Protein AF-A0A838K0V1-F1 (afdb_monomer)

Radius of gyration: 26.68 Å; Cα contacts (8 Å, |Δi|>4): 446; chains: 1; bounding box: 60×34×111 Å

Foldseek 3Di:
DDDPPDDPPPPPVVLVPLQPDKAKEWEWEWEAALQGKTKTKIKIKTAQVRQVVCVVVVHGPCVLVVQLQVVCVVVAKDWDWDQDPNRMIMIMIMHIGDHQVRQQVVQVSSQVSSDPVFARAWFRWGWDDDPWKIKIKTKGAQFTDPCVVVVVDDSVRVLVSQQVSVRYWYKYKYFDPAAWPDWPAPDDDGRIGMDTYHHNDMDIGITMGTRDDDCVVVVVVVVVVVVVVVVVVVVVVVVVVVVVD

Nearest PDB structures (foldseek):
  2nc8-assembly1_A  TM=7.149E-01  e=8.045E-09  Mycobacterium tuberculosis
  8rxh-assembly1_SA  TM=5.192E-01  e=3.736E-01  Leishmania major strain Friedlin
  8a3w-assembly1_SA  TM=5.223E-01  e=4.449E-01  Leishmania major strain Friedlin
  8tpu-assembly1_SB  TM=4.900E-01  e=7.091E-01  Plasmodium falciparum 3D7
  8ove-assembly1_A0  TM=5.233E-01  e=8.952E-01  Trypanosoma brucei brucei

Secondary structure (DSSP, 8-state):
-------TTSHHHHHHHTTTT--EEEEEEEEE-TTS-EEEEEEEEE-HHHHHHHHHTT--TTHHHHHHHHHHGGGT-EEEEEE-TTS-EEEEEEEEESSHHHHHHHHHHHHHHH-BTTEEEEPPPEEEE-SSEEEEEEEEEEEE-SGGGGGT--HHHHHHHHHHH--EEEEEEEE-SS-EEEE--SEEETTEEEEE--TT-EEEEEEEEE-PPPHHHHHHHHHHHHHHHHHHHHHHHHHHHHTT-

Mean predicted aligned error: 8.49 Å

Structure (mmCIF, N/CA/C/O backbone):
data_AF-A0A838K0V1-F1
#
_entry.id   AF-A0A838K0V1-F1
#
loop_
_atom_site.group_PDB
_atom_site.id
_atom_site.type_symbol
_atom_site.label_atom_id
_atom_site.label_alt_id
_atom_site.label_comp_id
_atom_site.label_asym_id
_atom_site.label_entity_id
_atom_site.label_seq_id
_atom_site.pdbx_PDB_ins_code
_atom_site.Cartn_x
_atom_site.Cartn_y
_atom_site.Cartn_z
_atom_site.occupancy
_atom_site.B_iso_or_equiv
_atom_site.auth_seq_id
_atom_site.auth_comp_id
_atom_site.auth_asym_id
_atom_site.auth_atom_id
_atom_site.pdbx_PDB_model_num
ATOM 1 N N . MET A 1 1 ? -0.430 -3.783 45.925 1.00 36.50 1 MET A N 1
ATOM 2 C CA . MET A 1 1 ? -1.059 -4.375 44.722 1.00 36.50 1 MET A CA 1
ATOM 3 C C . MET A 1 1 ? -2.574 -4.183 44.792 1.00 36.50 1 MET A C 1
ATOM 5 O O . MET A 1 1 ? -3.252 -4.945 45.468 1.00 36.50 1 MET A O 1
ATOM 9 N N . ARG A 1 2 ? -3.105 -3.116 44.177 1.00 34.66 2 ARG A N 1
ATOM 10 C CA . ARG A 1 2 ? -4.549 -2.819 44.118 1.00 34.66 2 ARG A CA 1
ATOM 11 C C . ARG A 1 2 ? -5.070 -3.221 42.736 1.00 34.66 2 ARG A C 1
ATOM 13 O O . ARG A 1 2 ? -4.604 -2.698 41.733 1.00 34.66 2 ARG A O 1
ATOM 20 N N . ARG A 1 3 ? -5.987 -4.190 42.694 1.00 40.78 3 ARG A N 1
ATOM 21 C CA . ARG A 1 3 ? -6.627 -4.683 41.465 1.00 40.78 3 ARG A CA 1
ATOM 22 C C . ARG A 1 3 ? -7.646 -3.647 40.977 1.00 40.78 3 ARG A C 1
ATOM 24 O O . ARG A 1 3 ? -8.661 -3.447 41.640 1.00 40.78 3 ARG A O 1
ATOM 31 N N . PHE A 1 4 ? -7.391 -3.020 39.830 1.00 41.97 4 PHE A N 1
ATOM 32 C CA . PHE A 1 4 ? -8.359 -2.178 39.121 1.00 41.97 4 PHE A CA 1
ATOM 33 C C . PHE A 1 4 ? -9.473 -3.054 38.519 1.00 41.97 4 PHE A C 1
ATOM 35 O O . PHE A 1 4 ? -9.396 -3.518 37.387 1.00 41.97 4 PHE A O 1
ATOM 42 N N . ARG A 1 5 ? -10.519 -3.317 39.309 1.00 47.91 5 ARG A N 1
ATOM 43 C CA . ARG A 1 5 ? -11.810 -3.851 38.850 1.00 47.91 5 ARG A CA 1
ATOM 44 C C . ARG A 1 5 ? -12.719 -2.659 38.543 1.00 47.91 5 ARG A C 1
ATOM 46 O O . ARG A 1 5 ? -13.376 -2.162 39.448 1.00 47.91 5 ARG A O 1
ATOM 53 N N . GLY A 1 6 ? -12.706 -2.154 37.310 1.00 40.75 6 GLY A N 1
ATOM 54 C CA . GLY A 1 6 ? -13.550 -1.001 36.956 1.00 40.75 6 GLY A CA 1
ATOM 55 C C . GLY A 1 6 ? -13.664 -0.631 35.474 1.00 40.75 6 GLY A C 1
ATOM 56 O O . GLY A 1 6 ? -14.528 0.165 35.136 1.00 40.75 6 GLY A O 1
ATOM 57 N N . ALA A 1 7 ? -12.862 -1.208 34.573 1.00 46.72 7 ALA A N 1
ATOM 58 C CA . ALA A 1 7 ? -12.817 -0.770 33.169 1.00 46.72 7 ALA A CA 1
ATOM 59 C C . ALA A 1 7 ? -13.758 -1.527 32.203 1.00 46.72 7 ALA A C 1
ATOM 61 O O . ALA A 1 7 ? -13.787 -1.224 31.016 1.00 46.72 7 ALA A O 1
ATOM 62 N N . GLN A 1 8 ? -14.544 -2.507 32.666 1.00 50.47 8 GLN A N 1
ATOM 63 C CA . GLN A 1 8 ? -15.349 -3.351 31.763 1.00 50.47 8 GLN A CA 1
ATOM 64 C C . GLN A 1 8 ? -16.700 -2.747 31.338 1.00 50.47 8 GLN A C 1
ATOM 66 O O . GLN A 1 8 ? -17.317 -3.256 30.408 1.00 50.47 8 GLN A O 1
ATOM 71 N N . ALA A 1 9 ? -17.159 -1.656 31.959 1.00 45.66 9 ALA A N 1
ATOM 72 C CA . ALA A 1 9 ? -18.480 -1.088 31.668 1.00 45.66 9 ALA A CA 1
ATOM 73 C C . ALA A 1 9 ? -18.504 -0.073 30.504 1.00 45.66 9 ALA A C 1
ATOM 75 O O . ALA A 1 9 ? -19.582 0.274 30.030 1.00 45.66 9 ALA A O 1
ATOM 76 N N . LEU A 1 10 ? -17.345 0.383 30.010 1.00 48.66 10 LEU A N 1
ATOM 77 C CA . LEU A 1 10 ? -17.251 1.441 28.986 1.00 48.66 10 LEU A CA 1
ATOM 78 C C . LEU A 1 10 ? -16.940 0.933 27.567 1.00 48.66 10 LEU A C 1
ATOM 80 O O . LEU A 1 10 ? -17.040 1.688 26.607 1.00 48.66 10 LEU A O 1
ATOM 84 N N . VAL A 1 11 ? -16.636 -0.359 27.408 1.00 53.50 11 VAL A N 1
ATOM 85 C CA . VAL A 1 11 ? -16.276 -0.964 26.108 1.00 53.50 11 VAL A CA 1
ATOM 86 C C . VAL A 1 11 ? -17.509 -1.220 25.217 1.00 53.50 11 VAL A C 1
ATOM 88 O O . VAL A 1 11 ? -17.407 -1.275 23.992 1.00 53.50 11 VAL A O 1
ATOM 91 N N . TRP A 1 12 ? -18.700 -1.342 25.812 1.00 48.72 12 TRP A N 1
ATOM 92 C CA . TRP A 1 12 ? -19.929 -1.724 25.104 1.00 48.72 12 TRP A CA 1
ATOM 93 C C . TRP A 1 12 ? -20.544 -0.627 24.207 1.00 48.72 12 TRP A C 1
ATOM 95 O O . TRP A 1 12 ? -20.898 -0.946 23.069 1.00 48.72 12 TRP A O 1
ATOM 105 N N . PRO A 1 13 ? -20.661 0.653 24.625 1.00 48.88 13 PRO A N 1
ATOM 106 C CA . PRO A 1 13 ? -21.217 1.690 23.750 1.00 48.88 13 PRO A CA 1
ATOM 107 C C . PRO A 1 13 ? -20.278 2.065 22.590 1.00 48.88 13 PRO A C 1
ATOM 109 O O . PRO A 1 13 ? -20.762 2.461 21.533 1.00 48.88 13 PRO A O 1
ATOM 112 N N . LEU A 1 14 ? -18.962 1.853 22.732 1.00 49.34 14 LEU A N 1
ATOM 113 C CA . LEU A 1 14 ? -17.981 2.088 21.663 1.00 49.34 14 LEU A CA 1
ATOM 114 C C . LEU A 1 14 ? -18.185 1.128 20.473 1.00 49.34 14 LEU A C 1
ATOM 116 O O . LEU A 1 14 ? -18.065 1.527 19.318 1.00 49.34 14 LEU A O 1
ATOM 120 N N . CYS A 1 15 ? -18.572 -0.124 20.747 1.00 52.84 15 CYS A N 1
ATOM 121 C CA . CYS A 1 15 ? -18.822 -1.129 19.708 1.00 52.84 15 CYS A CA 1
ATOM 122 C C . CYS A 1 15 ? -20.142 -0.903 18.947 1.00 52.84 15 CYS A C 1
ATOM 124 O O . CYS A 1 15 ? -20.229 -1.245 17.773 1.00 52.84 15 CYS A O 1
ATOM 126 N N . ALA A 1 16 ? -21.170 -0.334 19.589 1.00 53.44 16 ALA A N 1
ATOM 127 C CA . ALA A 1 16 ? -22.488 -0.142 18.972 1.00 53.44 16 ALA A CA 1
ATOM 128 C C . ALA A 1 16 ? -22.542 1.051 17.995 1.00 53.44 16 ALA A C 1
ATOM 130 O O . ALA A 1 16 ? -23.405 1.100 17.122 1.00 53.44 16 ALA A O 1
ATOM 131 N N . VAL A 1 17 ? -21.617 2.006 18.120 1.00 50.34 17 VAL A N 1
ATOM 132 C CA . VAL A 1 17 ? -21.610 3.250 17.332 1.00 50.34 17 VAL A CA 1
ATOM 133 C C . VAL A 1 17 ? -20.791 3.127 16.034 1.00 50.34 17 VAL A C 1
ATOM 135 O O . VAL A 1 17 ? -21.054 3.858 15.079 1.00 50.34 17 VAL A O 1
ATOM 138 N N . LEU A 1 18 ? -19.876 2.155 15.934 1.00 51.88 18 LEU A N 1
ATOM 139 C CA . LEU A 1 18 ? -19.029 1.915 14.751 1.00 51.88 18 LEU A CA 1
ATOM 140 C C . LEU A 1 18 ? -19.790 1.454 13.488 1.00 51.88 18 LEU A C 1
ATOM 142 O O . LEU A 1 18 ? -19.219 1.485 12.406 1.00 51.88 18 LEU A O 1
ATOM 146 N N . LEU A 1 19 ? -21.076 1.100 13.586 1.00 57.06 19 LEU A N 1
ATOM 147 C CA . LEU A 1 19 ? -21.872 0.553 12.472 1.00 57.06 19 LEU A CA 1
ATOM 148 C C . LEU A 1 19 ? -22.448 1.598 11.496 1.00 57.06 19 LEU A C 1
ATOM 150 O O . LEU A 1 19 ? -23.059 1.230 10.498 1.00 57.06 19 LEU A O 1
ATOM 154 N N . ALA A 1 20 ? -22.270 2.897 11.749 1.00 61.59 20 ALA A N 1
ATOM 155 C CA . ALA A 1 20 ? -22.759 3.950 10.855 1.00 61.59 20 ALA A CA 1
ATOM 156 C C . ALA A 1 20 ? -21.603 4.627 10.100 1.00 61.59 20 ALA A C 1
ATOM 158 O O . ALA A 1 20 ? -21.164 5.708 10.490 1.00 61.59 20 ALA A O 1
ATOM 159 N N . GLY A 1 21 ? -21.112 3.971 9.044 1.00 74.31 21 GLY A N 1
ATOM 160 C CA . GLY A 1 21 ? -20.428 4.613 7.913 1.00 74.31 21 GLY A CA 1
ATOM 161 C C . GLY A 1 21 ? -19.040 5.216 8.144 1.00 74.31 21 GLY A C 1
ATOM 162 O O . GLY A 1 21 ? -18.663 6.072 7.358 1.00 74.31 21 GLY A O 1
ATOM 163 N N . CYS A 1 22 ? -18.301 4.817 9.185 1.00 88.69 22 CYS A N 1
ATOM 164 C CA . CYS A 1 22 ? -16.890 5.195 9.323 1.00 88.69 22 CYS A CA 1
ATOM 165 C C . CYS A 1 22 ? -16.015 4.297 8.445 1.00 88.69 22 CYS A C 1
ATOM 167 O O . CYS A 1 22 ? -16.084 3.079 8.572 1.00 88.69 22 CYS A O 1
ATOM 169 N N . GLN A 1 23 ? -15.159 4.892 7.623 1.00 93.62 23 GLN A N 1
ATOM 170 C CA . GLN A 1 23 ? -14.227 4.203 6.746 1.00 93.62 23 GLN A CA 1
ATOM 171 C C . GLN A 1 23 ? -12.790 4.683 6.994 1.00 93.62 23 GLN A C 1
ATOM 173 O O . GLN A 1 23 ? -12.478 5.876 6.952 1.00 93.62 23 GLN A O 1
ATOM 178 N N . LEU A 1 24 ? -11.915 3.710 7.215 1.00 95.38 24 LEU A N 1
ATOM 179 C CA . LEU A 1 24 ? -10.468 3.784 7.167 1.00 95.38 24 LEU A CA 1
ATOM 180 C C . LEU A 1 24 ? -10.024 3.035 5.908 1.00 95.38 24 LEU A C 1
ATOM 182 O O . LEU A 1 24 ? -10.359 1.865 5.719 1.00 95.38 24 LEU A O 1
ATOM 186 N N . ARG A 1 25 ? -9.293 3.708 5.028 1.00 97.19 25 ARG A N 1
ATOM 187 C CA . ARG A 1 25 ? -8.720 3.111 3.822 1.00 97.19 25 ARG A CA 1
ATOM 188 C C . ARG A 1 25 ? -7.215 3.059 3.974 1.00 97.19 25 ARG A C 1
ATOM 190 O O . ARG A 1 25 ? -6.603 4.085 4.253 1.00 97.19 25 ARG A O 1
ATOM 197 N N . VAL A 1 26 ? -6.640 1.884 3.786 1.00 96.56 26 VAL A N 1
ATOM 198 C CA . VAL A 1 26 ? -5.198 1.650 3.772 1.00 96.56 26 VAL A CA 1
ATOM 199 C C . VAL A 1 26 ? -4.830 1.223 2.357 1.00 96.56 26 VAL A C 1
ATOM 201 O O . VAL A 1 26 ? -5.407 0.278 1.823 1.00 96.56 26 VAL A O 1
ATOM 204 N N . GLY A 1 27 ? -3.898 1.938 1.744 1.00 97.38 27 GLY A N 1
ATOM 205 C CA . GLY A 1 27 ? -3.353 1.625 0.430 1.00 97.38 27 GLY A CA 1
ATOM 206 C C . GLY A 1 27 ? -1.849 1.436 0.529 1.00 97.38 27 GLY A C 1
ATOM 207 O O . GLY A 1 27 ? -1.172 2.258 1.144 1.00 97.38 27 GLY A O 1
ATOM 208 N N . VAL A 1 28 ? -1.340 0.357 -0.058 1.00 97.81 28 VAL A N 1
ATOM 209 C CA . VAL A 1 28 ? 0.083 0.207 -0.382 1.00 97.81 28 VAL A CA 1
ATOM 210 C C . VAL A 1 28 ? 0.179 0.228 -1.897 1.00 97.81 28 VAL A C 1
ATOM 212 O O . VAL A 1 28 ? -0.356 -0.669 -2.536 1.00 97.81 28 VAL A O 1
ATOM 215 N N . ASP A 1 29 ? 0.826 1.238 -2.455 1.00 98.38 29 ASP A N 1
ATOM 216 C CA . ASP A 1 29 ? 1.023 1.412 -3.888 1.00 98.38 29 ASP A CA 1
ATOM 217 C C . ASP A 1 29 ? 2.503 1.173 -4.213 1.00 98.38 29 ASP A C 1
ATOM 219 O O . ASP A 1 29 ? 3.390 1.744 -3.571 1.00 98.38 29 ASP A O 1
ATOM 223 N N . VAL A 1 30 ? 2.770 0.305 -5.186 1.00 98.50 30 VAL A N 1
ATOM 224 C CA . VAL A 1 30 ? 4.117 0.019 -5.691 1.00 98.50 30 VAL A CA 1
ATOM 225 C C . VAL A 1 30 ? 4.112 0.225 -7.195 1.00 98.50 30 VAL A C 1
ATOM 227 O O . VAL A 1 30 ? 3.497 -0.549 -7.927 1.00 98.50 30 VAL A O 1
ATOM 230 N N . ASP A 1 31 ? 4.807 1.257 -7.650 1.00 98.56 31 ASP A N 1
ATOM 231 C CA . ASP A 1 31 ? 4.991 1.561 -9.064 1.00 98.56 31 ASP A CA 1
ATOM 232 C C . ASP A 1 31 ? 6.393 1.123 -9.480 1.00 98.56 31 ASP A C 1
ATOM 234 O O . ASP A 1 31 ? 7.369 1.576 -8.885 1.00 98.56 31 ASP A O 1
ATOM 238 N N . ILE A 1 32 ? 6.501 0.231 -10.469 1.00 98.44 32 ILE A N 1
ATOM 239 C CA . ILE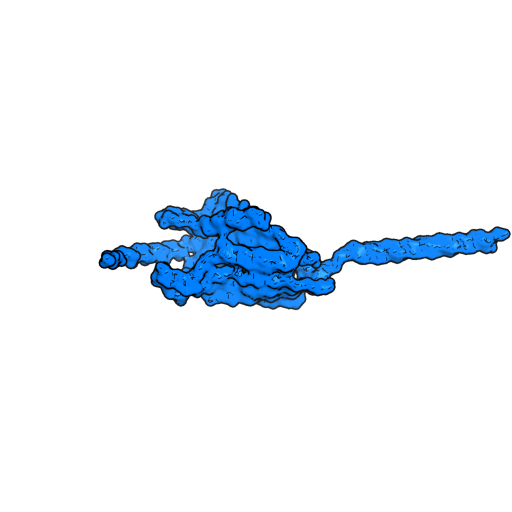 A 1 32 ? 7.783 -0.303 -10.948 1.00 98.44 32 ILE A CA 1
ATOM 240 C C . ILE A 1 32 ? 8.035 0.152 -12.384 1.00 98.44 32 ILE A C 1
ATOM 242 O O . ILE A 1 32 ? 7.190 -0.002 -13.266 1.00 98.44 32 ILE A O 1
ATOM 246 N N . GLU A 1 33 ? 9.232 0.669 -12.632 1.00 97.75 33 GLU A N 1
ATOM 247 C CA . GLU A 1 33 ? 9.722 1.052 -13.950 1.00 97.75 33 GLU A CA 1
ATOM 248 C C . GLU A 1 33 ? 10.426 -0.113 -14.664 1.00 97.75 33 GLU A C 1
ATOM 250 O O . GLU A 1 33 ? 10.758 -1.151 -14.090 1.00 97.75 33 GLU A O 1
ATOM 255 N N . ALA A 1 34 ? 10.661 0.033 -15.972 1.00 96.12 34 ALA A N 1
ATOM 256 C CA . ALA A 1 34 ? 11.232 -1.036 -16.797 1.00 96.12 34 ALA A CA 1
ATOM 257 C C . ALA A 1 34 ? 12.683 -1.401 -16.428 1.00 96.12 34 ALA A C 1
ATOM 259 O O . ALA A 1 34 ? 13.162 -2.477 -16.794 1.00 96.12 34 ALA A O 1
ATOM 260 N N . ASP A 1 35 ? 13.414 -0.525 -15.745 1.00 95.62 35 ASP A N 1
ATOM 261 C CA . ASP A 1 35 ? 14.752 -0.801 -15.219 1.00 95.62 35 ASP A CA 1
ATOM 262 C C . ASP A 1 35 ? 14.742 -1.421 -13.814 1.00 95.62 35 ASP A C 1
ATOM 264 O O . ASP A 1 35 ? 15.780 -1.922 -13.383 1.00 95.62 35 ASP A O 1
ATOM 268 N N . GLY A 1 36 ? 13.570 -1.485 -13.176 1.00 96.88 36 GLY A N 1
ATOM 269 C CA . GLY A 1 36 ? 13.365 -1.971 -11.819 1.00 96.88 36 GLY A CA 1
ATOM 270 C C . GLY A 1 36 ? 13.571 -0.927 -10.728 1.00 96.88 36 GLY A C 1
ATOM 271 O O . GLY A 1 36 ? 13.543 -1.310 -9.562 1.00 96.88 36 GLY A O 1
ATOM 272 N N . ALA A 1 37 ? 13.752 0.346 -11.085 1.00 98.25 37 ALA A N 1
ATOM 273 C CA . ALA A 1 37 ? 13.510 1.460 -10.179 1.00 98.25 37 ALA A CA 1
ATOM 274 C C . ALA A 1 37 ? 11.998 1.669 -9.995 1.00 98.25 37 ALA A C 1
ATOM 276 O O . ALA A 1 37 ? 11.176 1.022 -10.655 1.00 98.25 37 ALA A O 1
ATOM 277 N N . GLY A 1 38 ? 11.609 2.575 -9.105 1.00 98.19 38 GLY A N 1
ATOM 278 C CA . GLY A 1 38 ? 10.206 2.901 -8.928 1.00 98.19 38 GLY A CA 1
ATOM 279 C C . GLY A 1 38 ? 9.899 3.693 -7.671 1.00 98.19 38 GLY A C 1
ATOM 280 O O . GLY A 1 38 ? 10.761 4.353 -7.091 1.00 98.19 38 GLY A O 1
ATOM 281 N N . ARG A 1 39 ? 8.636 3.617 -7.248 1.00 98.56 39 ARG A N 1
ATOM 282 C CA . ARG A 1 39 ? 8.124 4.302 -6.061 1.00 98.56 39 ARG A CA 1
ATOM 283 C C . ARG A 1 39 ? 7.305 3.357 -5.196 1.00 98.56 39 ARG A C 1
ATOM 285 O O . ARG A 1 39 ? 6.414 2.661 -5.676 1.00 98.56 39 ARG A O 1
ATOM 292 N N . LEU A 1 40 ? 7.583 3.383 -3.898 1.00 98.50 40 LEU A N 1
ATOM 293 C CA . LEU A 1 40 ? 6.785 2.743 -2.859 1.00 98.50 40 LEU A CA 1
ATOM 294 C C . LEU A 1 40 ? 6.015 3.822 -2.102 1.00 98.50 40 LEU A C 1
ATOM 296 O O . LEU A 1 40 ? 6.596 4.805 -1.641 1.00 98.50 40 LEU A O 1
ATOM 300 N N . ARG A 1 41 ? 4.708 3.638 -1.936 1.00 98.25 41 ARG A N 1
ATOM 301 C CA . ARG A 1 41 ? 3.845 4.544 -1.181 1.00 98.25 41 ARG A CA 1
ATOM 302 C C . ARG A 1 41 ? 2.917 3.759 -0.267 1.00 98.25 41 ARG A C 1
ATOM 304 O O . ARG A 1 41 ? 2.299 2.784 -0.671 1.00 98.25 41 ARG A O 1
ATOM 311 N N . VAL A 1 42 ? 2.759 4.237 0.961 1.00 97.62 42 VAL A N 1
ATOM 312 C CA . VAL A 1 42 ? 1.706 3.787 1.874 1.00 97.62 42 VAL A CA 1
ATOM 313 C C . VAL A 1 42 ? 0.857 4.968 2.274 1.00 97.62 42 VAL A C 1
ATOM 315 O O . VAL A 1 42 ? 1.375 5.976 2.747 1.00 97.62 42 VAL A O 1
ATOM 318 N N . GLY A 1 43 ? -0.450 4.848 2.086 1.00 97.00 43 GLY A N 1
ATOM 319 C CA . GLY A 1 43 ? -1.427 5.855 2.462 1.00 97.00 43 GLY A CA 1
ATOM 320 C C . GLY A 1 43 ? -2.465 5.295 3.416 1.00 97.00 43 GLY A C 1
ATOM 321 O O . GLY A 1 43 ? -2.984 4.200 3.212 1.00 97.00 43 GLY A O 1
ATOM 322 N N . VAL A 1 44 ? -2.818 6.081 4.427 1.00 97.50 44 VAL A N 1
ATOM 323 C CA . VAL A 1 44 ? -3.980 5.831 5.274 1.00 97.50 44 VAL A CA 1
ATOM 324 C C . VAL A 1 44 ? -4.897 7.042 5.214 1.00 97.50 44 VAL A C 1
ATOM 326 O O . VAL A 1 44 ? -4.487 8.169 5.492 1.00 97.50 44 VAL A O 1
ATOM 329 N N . ALA A 1 45 ? -6.146 6.805 4.832 1.00 97.94 45 ALA A N 1
ATOM 330 C CA . ALA A 1 45 ? -7.185 7.815 4.750 1.00 97.94 45 ALA A CA 1
ATOM 331 C C . ALA A 1 45 ? -8.315 7.484 5.722 1.00 97.94 45 ALA A C 1
ATOM 333 O O . ALA A 1 45 ? -8.839 6.373 5.719 1.00 97.94 45 ALA A O 1
ATOM 334 N N . ALA A 1 46 ? -8.714 8.459 6.527 1.00 97.31 46 ALA A N 1
ATOM 335 C CA . ALA A 1 46 ? -9.853 8.367 7.427 1.00 97.31 46 ALA A CA 1
ATOM 336 C C . ALA A 1 46 ? -10.913 9.387 7.010 1.00 97.31 46 ALA A C 1
ATOM 338 O O . ALA A 1 46 ? -10.602 10.551 6.734 1.00 97.31 46 ALA A O 1
ATOM 339 N N . ASP A 1 47 ? -12.174 8.967 6.975 1.00 96.94 47 ASP A N 1
ATOM 340 C CA . ASP A 1 47 ? -13.263 9.912 6.764 1.00 96.94 47 ASP A CA 1
ATOM 341 C C . ASP A 1 47 ? -13.492 10.825 7.983 1.00 96.94 47 ASP A C 1
ATOM 343 O O . ASP A 1 47 ? -13.025 10.590 9.104 1.00 96.94 47 ASP A O 1
ATOM 347 N N . ARG A 1 48 ? -14.265 11.890 7.763 1.00 96.50 48 ARG A N 1
ATOM 348 C CA . ARG A 1 48 ? -14.597 12.869 8.802 1.00 96.50 48 ARG A CA 1
ATOM 349 C C . ARG A 1 48 ? -15.317 12.252 10.007 1.00 96.50 48 ARG A C 1
ATOM 351 O O . ARG A 1 48 ? -15.146 12.731 11.130 1.00 96.50 48 ARG A O 1
ATOM 358 N N . ALA A 1 49 ? -16.172 11.251 9.794 1.00 93.94 49 ALA A N 1
ATOM 359 C CA . ALA A 1 49 ? -16.959 10.651 10.867 1.00 93.94 49 ALA A CA 1
ATOM 360 C C . ALA A 1 49 ? -16.066 9.838 11.813 1.00 93.94 49 ALA A C 1
ATOM 362 O O . ALA A 1 49 ? -16.220 9.944 13.032 1.00 93.94 49 ALA A O 1
ATOM 363 N N . LEU A 1 50 ? -15.115 9.087 11.253 1.00 93.12 50 LEU A N 1
ATOM 364 C CA . LEU A 1 50 ? -14.101 8.336 11.980 1.00 93.12 50 LEU A CA 1
ATOM 365 C C . LEU A 1 50 ? -13.189 9.279 12.761 1.00 93.12 50 LEU A C 1
ATOM 367 O O . LEU A 1 50 ? -13.025 9.094 13.964 1.00 93.12 50 LEU A O 1
ATOM 371 N N . LEU A 1 51 ? -12.669 10.324 12.111 1.00 95.50 51 LEU A N 1
ATOM 372 C CA . LEU A 1 51 ? -11.792 11.310 12.750 1.00 95.50 51 LEU A CA 1
ATOM 373 C C . LEU A 1 51 ? -12.472 12.006 13.931 1.00 95.50 51 LEU A C 1
ATOM 375 O O . LEU A 1 51 ? -11.883 12.117 15.003 1.00 95.50 51 LEU A O 1
ATOM 379 N N . ARG A 1 52 ? -13.734 12.428 13.773 1.00 94.81 52 ARG A N 1
ATOM 380 C CA . ARG A 1 52 ? -14.496 13.051 14.865 1.00 94.81 52 ARG A CA 1
ATOM 381 C C . ARG A 1 52 ? -14.661 12.100 16.051 1.00 94.81 52 ARG A C 1
ATOM 383 O O . ARG A 1 52 ? -14.428 12.505 17.183 1.00 94.81 52 ARG A O 1
ATOM 390 N N . ARG A 1 53 ? -15.046 10.845 15.803 1.00 89.62 53 ARG A N 1
ATOM 391 C CA . ARG A 1 53 ? -15.243 9.849 16.870 1.00 89.62 53 ARG A CA 1
ATOM 392 C C . ARG A 1 53 ? -13.942 9.471 17.563 1.00 89.62 53 ARG A C 1
ATOM 394 O O . ARG A 1 53 ? -13.925 9.322 18.779 1.00 89.62 53 ARG A O 1
ATOM 401 N N . ALA A 1 54 ? -12.861 9.326 16.801 1.00 91.38 54 ALA A N 1
ATOM 402 C CA . ALA A 1 54 ? -11.546 9.088 17.371 1.00 91.38 54 ALA A CA 1
ATOM 403 C C . ALA A 1 54 ? -11.138 10.260 18.273 1.00 91.38 54 ALA A C 1
ATOM 405 O O . ALA A 1 54 ? -10.755 10.032 19.416 1.00 91.38 54 ALA A O 1
ATOM 406 N N . ALA A 1 55 ? -11.347 11.503 17.826 1.00 94.06 55 ALA A N 1
ATOM 407 C CA . ALA A 1 55 ? -11.066 12.692 18.625 1.00 94.06 55 ALA A CA 1
ATOM 408 C C . ALA A 1 55 ? -11.916 12.768 19.909 1.00 94.06 55 ALA A C 1
ATOM 410 O O . ALA A 1 55 ? -11.384 13.087 20.969 1.00 94.06 55 ALA A O 1
ATOM 411 N N . GLU A 1 56 ? -13.209 12.422 19.852 1.00 93.31 56 GLU A N 1
ATOM 412 C CA . GLU A 1 56 ? -14.081 12.304 21.037 1.00 93.31 56 GLU A CA 1
ATOM 413 C C . GLU A 1 56 ? -13.565 11.255 22.040 1.00 93.31 56 GLU A C 1
ATOM 415 O O . GLU A 1 56 ? -13.739 11.411 23.248 1.00 93.31 56 GLU A O 1
ATOM 420 N N . ALA A 1 57 ? -12.896 10.210 21.547 1.00 90.19 57 ALA A N 1
ATOM 421 C CA . ALA A 1 57 ? -12.225 9.194 22.352 1.00 90.19 57 ALA A CA 1
ATOM 422 C C . ALA A 1 57 ? -10.774 9.561 22.737 1.00 90.19 57 ALA A C 1
ATOM 424 O O . ALA A 1 57 ? -10.102 8.763 23.389 1.00 90.19 57 ALA A O 1
ATOM 425 N N . GLY A 1 58 ? -10.283 10.746 22.354 1.00 92.31 58 GLY A N 1
ATOM 426 C CA . GLY A 1 58 ? -8.911 11.190 22.614 1.00 92.31 58 GLY A CA 1
ATOM 427 C C . GLY A 1 58 ? -7.839 10.474 21.782 1.00 92.31 58 GLY A C 1
ATOM 428 O O . GLY A 1 58 ? -6.692 10.403 22.215 1.00 92.31 58 GLY A O 1
ATOM 429 N N . ALA A 1 59 ? -8.200 9.934 20.616 1.00 92.94 59 ALA A N 1
ATOM 430 C CA . ALA A 1 59 ? -7.315 9.210 19.706 1.00 92.94 59 ALA A CA 1
ATOM 431 C C . ALA A 1 59 ? -7.212 9.898 18.330 1.00 92.94 59 ALA A C 1
ATOM 433 O O . ALA A 1 59 ? -8.147 10.561 17.880 1.00 92.94 59 ALA A O 1
ATOM 434 N N . ASP A 1 60 ? -6.092 9.694 17.633 1.00 93.69 60 ASP A N 1
ATOM 435 C CA . ASP A 1 60 ? -5.916 10.053 16.219 1.00 93.69 60 ASP A CA 1
ATOM 436 C C . ASP A 1 60 ? -5.490 8.795 15.442 1.00 93.69 60 ASP A C 1
ATOM 438 O O . ASP A 1 60 ? -4.373 8.314 15.643 1.00 93.69 60 ASP A O 1
ATOM 442 N N . PRO A 1 61 ? -6.346 8.248 14.557 1.00 91.69 61 PRO A N 1
ATOM 443 C CA . PRO A 1 61 ? -6.068 6.996 13.860 1.00 91.69 61 PRO A CA 1
ATOM 444 C C . PRO A 1 61 ? -4.933 7.114 12.832 1.00 91.69 61 PRO A C 1
ATOM 446 O O . PRO A 1 61 ? -4.497 6.097 12.302 1.00 91.69 61 PRO A O 1
ATOM 449 N N . LEU A 1 62 ? -4.471 8.330 12.516 1.00 95.94 62 LEU A N 1
ATOM 450 C CA . LEU A 1 62 ? -3.399 8.576 11.546 1.00 95.94 62 LEU A CA 1
ATOM 451 C C . LEU A 1 62 ? -2.074 8.984 12.214 1.00 95.94 62 LEU A C 1
ATOM 453 O O . LEU A 1 62 ? -1.072 9.181 11.521 1.00 95.94 62 LEU A O 1
ATOM 457 N N . ALA A 1 63 ? -2.047 9.115 13.546 1.00 94.31 63 ALA A N 1
ATOM 458 C CA . ALA A 1 63 ? -0.874 9.598 14.273 1.00 94.31 63 ALA A CA 1
ATOM 459 C C . ALA A 1 63 ? 0.335 8.664 14.138 1.00 94.31 63 ALA A C 1
ATOM 461 O O . ALA A 1 63 ? 1.461 9.149 13.986 1.00 94.31 63 ALA A O 1
ATOM 462 N N . ASP A 1 64 ? 0.115 7.349 14.143 1.00 91.50 64 ASP A N 1
ATOM 463 C CA . ASP A 1 64 ? 1.192 6.359 14.049 1.00 91.50 64 ASP A CA 1
ATOM 464 C C . ASP A 1 64 ? 1.863 6.391 12.676 1.00 91.50 64 ASP A C 1
ATOM 466 O O . ASP A 1 64 ? 3.089 6.448 12.594 1.00 91.50 64 ASP A O 1
ATOM 470 N N . VAL A 1 65 ? 1.075 6.496 11.601 1.00 94.31 65 VAL A N 1
ATOM 471 C CA . VAL A 1 65 ? 1.578 6.636 10.223 1.00 94.31 65 VAL A CA 1
ATOM 472 C C . VAL A 1 65 ? 2.360 7.941 10.069 1.00 94.31 65 VAL A C 1
ATOM 474 O O . VAL A 1 65 ? 3.471 7.944 9.545 1.00 94.31 65 VAL A O 1
ATOM 477 N N . ALA A 1 66 ? 1.839 9.056 10.595 1.00 95.94 66 ALA A N 1
ATOM 478 C CA . ALA A 1 66 ? 2.555 10.332 10.574 1.00 95.94 66 ALA A CA 1
ATOM 479 C C . ALA A 1 66 ? 3.870 10.270 11.377 1.00 95.94 66 ALA A C 1
ATOM 481 O O . ALA A 1 66 ? 4.861 10.909 11.022 1.00 95.94 66 ALA A O 1
ATOM 482 N N . THR A 1 67 ? 3.890 9.506 12.471 1.00 94.62 67 THR A N 1
ATOM 483 C CA . THR A 1 67 ? 5.080 9.299 13.306 1.00 94.62 67 THR A CA 1
ATOM 484 C C . THR A 1 67 ? 6.100 8.389 12.633 1.00 94.62 67 THR A C 1
ATOM 486 O O . THR A 1 67 ? 7.292 8.684 12.688 1.00 94.62 67 THR A O 1
ATOM 489 N N . ALA A 1 68 ? 5.661 7.313 11.981 1.00 94.12 68 ALA A N 1
ATOM 490 C CA . ALA A 1 68 ? 6.508 6.466 11.147 1.00 94.12 68 ALA A CA 1
ATOM 491 C C . ALA A 1 68 ? 7.152 7.286 10.022 1.00 94.12 68 ALA A C 1
ATOM 493 O O . ALA A 1 68 ? 8.369 7.256 9.870 1.00 94.12 68 ALA A O 1
ATOM 494 N N . GLY A 1 69 ? 6.375 8.127 9.337 1.00 95.38 69 GLY A N 1
ATOM 495 C CA . GLY A 1 69 ? 6.889 8.988 8.274 1.00 95.38 69 GLY A CA 1
ATOM 496 C C . GLY A 1 69 ? 7.976 9.960 8.739 1.00 95.38 69 GLY A C 1
ATOM 497 O O . GLY A 1 69 ? 9.005 10.094 8.085 1.00 95.38 69 GLY A O 1
ATOM 498 N N . ARG A 1 70 ? 7.822 10.572 9.922 1.00 96.38 70 ARG A N 1
ATOM 499 C CA . ARG A 1 70 ? 8.879 11.415 10.518 1.00 96.38 70 ARG A CA 1
ATOM 500 C C . ARG A 1 70 ? 10.141 10.635 10.889 1.00 96.38 70 ARG A C 1
ATOM 502 O O . ARG A 1 70 ? 11.224 11.205 10.822 1.00 96.38 70 ARG A O 1
ATOM 509 N N . ARG A 1 71 ? 10.004 9.373 11.313 1.00 95.50 71 ARG A N 1
ATOM 510 C CA . ARG A 1 71 ? 11.143 8.503 11.653 1.00 95.50 71 ARG A CA 1
ATOM 511 C C . ARG A 1 71 ? 11.933 8.090 10.415 1.00 95.50 71 ARG A C 1
ATOM 513 O O . ARG A 1 71 ? 13.150 8.058 10.494 1.00 95.50 71 ARG A O 1
ATOM 520 N N . LEU A 1 72 ? 11.238 7.829 9.310 1.00 95.94 72 LEU A N 1
ATOM 521 C CA . LEU A 1 72 ? 11.821 7.397 8.039 1.00 95.94 72 LEU A CA 1
ATOM 522 C C . LEU A 1 72 ? 12.343 8.560 7.172 1.00 95.94 72 LEU A C 1
ATOM 524 O O . LEU A 1 72 ? 13.112 8.348 6.241 1.00 95.94 72 LEU A O 1
ATOM 528 N N . ALA A 1 73 ? 11.947 9.804 7.459 1.00 95.62 73 ALA A N 1
ATOM 529 C CA . ALA A 1 73 ? 12.343 10.978 6.675 1.00 95.62 73 ALA A CA 1
ATOM 530 C C . ALA A 1 73 ? 13.865 11.157 6.446 1.00 95.62 73 ALA A C 1
ATOM 532 O O . ALA A 1 73 ? 14.234 11.601 5.356 1.00 95.62 73 ALA A O 1
AT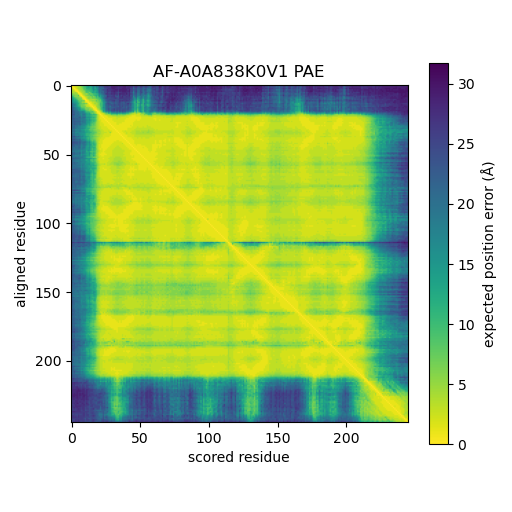OM 533 N N . PRO A 1 74 ? 14.765 10.837 7.402 1.00 95.56 74 PRO A N 1
ATOM 534 C CA . PRO A 1 74 ? 16.211 10.894 7.169 1.00 95.56 74 PRO A CA 1
ATOM 535 C C . PRO A 1 74 ? 16.698 9.986 6.031 1.00 95.56 74 PRO A C 1
ATOM 537 O O . PRO A 1 74 ? 17.705 10.309 5.406 1.00 95.56 74 PRO A O 1
ATOM 540 N N . ASP A 1 75 ? 15.959 8.916 5.731 1.00 94.19 75 ASP A N 1
ATOM 541 C CA . ASP A 1 75 ? 16.290 7.913 4.714 1.00 94.19 75 ASP A CA 1
ATOM 542 C C . ASP A 1 75 ? 15.602 8.210 3.366 1.00 94.19 75 ASP A C 1
ATOM 544 O O . ASP A 1 75 ? 15.382 7.324 2.550 1.00 94.19 75 ASP A O 1
ATOM 548 N N . GLY A 1 76 ? 15.213 9.470 3.131 1.00 96.31 76 GLY A N 1
ATOM 549 C CA . GLY A 1 76 ? 14.631 9.920 1.860 1.00 96.31 76 GLY A CA 1
ATOM 550 C C . GLY A 1 76 ? 13.110 9.783 1.752 1.00 96.31 76 GLY A C 1
ATOM 551 O O . GLY A 1 76 ? 12.537 10.142 0.723 1.00 96.31 76 GLY A O 1
ATOM 552 N N . TRP A 1 77 ? 12.430 9.333 2.809 1.00 98.00 77 TRP A N 1
ATOM 553 C CA . TRP A 1 77 ? 10.973 9.220 2.808 1.00 98.00 77 TRP A CA 1
ATOM 554 C C . TRP A 1 77 ? 10.281 10.583 2.881 1.00 98.00 77 TRP A C 1
ATOM 556 O O . TRP A 1 77 ? 10.596 11.445 3.704 1.00 98.00 77 TRP A O 1
ATOM 566 N N . VAL A 1 78 ? 9.246 10.752 2.067 1.00 98.12 78 VAL A N 1
ATOM 567 C CA . VAL A 1 78 ? 8.413 11.952 2.018 1.00 98.12 78 VAL A CA 1
ATOM 568 C C . VAL A 1 78 ? 7.064 11.657 2.656 1.00 98.12 78 VAL A C 1
ATOM 570 O O . VAL A 1 78 ? 6.336 10.769 2.218 1.00 98.12 78 VAL A O 1
ATOM 573 N N . THR A 1 79 ? 6.699 12.435 3.677 1.00 98.06 79 THR A N 1
ATOM 574 C CA . THR A 1 79 ? 5.371 12.362 4.303 1.00 98.06 79 THR A CA 1
ATOM 575 C C . THR A 1 79 ? 4.475 13.480 3.787 1.00 98.06 79 THR A C 1
ATOM 577 O O . THR A 1 79 ? 4.851 14.651 3.790 1.00 98.06 79 THR A O 1
ATOM 580 N N . THR A 1 80 ? 3.259 13.122 3.398 1.00 98.19 80 THR A N 1
ATOM 581 C CA . THR A 1 80 ? 2.185 14.043 3.023 1.00 98.19 80 THR A CA 1
ATOM 582 C C . THR A 1 80 ? 1.028 13.880 3.997 1.00 98.19 80 THR A C 1
ATOM 584 O O . THR A 1 80 ? 0.648 12.760 4.326 1.00 98.19 80 THR A O 1
ATOM 587 N N . ASP A 1 81 ? 0.478 14.994 4.468 1.00 98.12 81 ASP A N 1
ATOM 588 C CA . ASP A 1 81 ? -0.691 15.034 5.345 1.00 98.12 81 ASP A CA 1
ATOM 589 C C . ASP A 1 81 ? -1.670 16.048 4.762 1.00 98.12 81 ASP A C 1
ATOM 591 O O . ASP A 1 81 ? -1.365 17.236 4.641 1.00 98.12 81 ASP A O 1
ATOM 595 N N . GLN A 1 82 ? -2.812 15.554 4.301 1.00 98.00 82 GLN A N 1
ATOM 596 C CA . GLN A 1 82 ? -3.789 16.334 3.561 1.00 98.00 82 GLN A CA 1
ATOM 597 C C . GLN A 1 82 ? -5.156 16.175 4.204 1.00 98.00 82 GLN A C 1
ATOM 599 O O . GLN A 1 82 ? -5.627 15.062 4.421 1.00 98.00 82 GLN A O 1
ATOM 604 N N . THR A 1 83 ? -5.819 17.299 4.462 1.00 98.12 83 THR A N 1
ATOM 605 C CA . THR A 1 83 ? -7.231 17.328 4.854 1.00 98.12 83 THR A CA 1
ATOM 606 C C . THR A 1 83 ? -8.046 17.858 3.683 1.00 98.12 83 THR A C 1
ATOM 608 O O . THR A 1 83 ? -7.785 18.955 3.189 1.00 98.12 83 THR A O 1
ATOM 611 N N . ALA A 1 84 ? -9.011 17.073 3.217 1.00 97.62 84 ALA A N 1
ATOM 612 C CA . ALA A 1 84 ? -9.896 17.455 2.128 1.00 97.62 84 ALA A CA 1
ATOM 613 C C . ALA A 1 84 ? -11.024 18.380 2.616 1.00 97.62 84 ALA A C 1
ATOM 615 O O . ALA A 1 84 ? -11.299 18.499 3.812 1.00 97.62 84 ALA A O 1
ATOM 616 N N . ALA A 1 85 ? -11.717 19.027 1.674 1.00 97.31 85 ALA A N 1
ATOM 617 C CA . ALA A 1 85 ? -12.802 19.967 1.976 1.00 97.31 85 ALA A CA 1
ATOM 618 C C . ALA A 1 85 ? -13.994 19.318 2.708 1.00 97.31 85 ALA A C 1
ATOM 620 O O . ALA A 1 85 ? -14.703 19.988 3.458 1.00 97.31 85 ALA A O 1
ATOM 621 N N . ASP A 1 86 ? -14.207 18.013 2.521 1.00 95.81 86 ASP A N 1
ATOM 622 C CA . ASP A 1 86 ? -15.237 17.239 3.223 1.00 95.81 86 ASP A CA 1
ATOM 623 C C . ASP A 1 86 ? -14.852 16.893 4.677 1.00 95.81 86 ASP A C 1
ATOM 625 O O . ASP A 1 86 ? -15.689 16.412 5.447 1.00 95.81 86 ASP A O 1
ATOM 629 N N . GLY A 1 87 ? -13.611 17.194 5.076 1.00 96.75 87 GLY A N 1
ATOM 630 C CA . GLY A 1 87 ? -13.035 16.914 6.386 1.00 96.75 87 GLY A CA 1
ATOM 631 C C . GLY A 1 87 ? -12.433 15.517 6.534 1.00 96.75 87 GLY A C 1
ATOM 632 O O . GLY A 1 87 ? -12.073 15.153 7.652 1.00 96.75 87 GLY A O 1
ATOM 633 N N . SER A 1 88 ? -12.337 14.727 5.461 1.00 97.44 88 SER A N 1
ATOM 634 C CA . SER A 1 88 ? -11.492 13.529 5.454 1.00 97.44 88 SER A CA 1
ATOM 635 C C . SER A 1 88 ? -10.012 13.916 5.510 1.00 97.44 88 SER A C 1
ATOM 637 O O . SER A 1 88 ? -9.619 14.985 5.036 1.00 97.44 88 SER A O 1
ATOM 639 N N . ARG A 1 89 ? -9.179 13.057 6.103 1.00 98.25 89 ARG A N 1
ATOM 640 C CA . ARG A 1 89 ? -7.728 13.265 6.218 1.00 98.25 89 ARG A CA 1
ATOM 641 C C . ARG A 1 89 ? -6.993 12.060 5.662 1.00 98.25 89 ARG A C 1
ATOM 643 O O . ARG A 1 89 ? -7.378 10.926 5.932 1.00 98.25 89 ARG A O 1
ATOM 650 N N . THR A 1 90 ? -5.939 12.316 4.901 1.00 98.44 90 THR A N 1
ATOM 651 C CA . THR A 1 90 ? -5.043 11.304 4.346 1.00 98.44 90 THR A CA 1
ATOM 652 C C . THR A 1 90 ? -3.623 11.609 4.780 1.00 98.44 90 THR A C 1
ATOM 654 O O . THR A 1 90 ? -3.124 12.702 4.521 1.00 98.44 90 THR A O 1
ATOM 657 N N . VAL A 1 91 ? -2.970 10.629 5.398 1.00 98.38 91 VAL A N 1
ATOM 658 C CA . VAL A 1 91 ? -1.529 10.648 5.649 1.00 98.38 91 VAL A CA 1
ATOM 659 C C . VAL A 1 91 ? -0.896 9.595 4.759 1.00 98.38 91 VAL A C 1
ATOM 661 O O . VAL A 1 91 ? -1.328 8.445 4.766 1.00 98.38 91 VAL A O 1
ATOM 664 N N . ALA A 1 92 ? 0.114 9.974 3.985 1.00 98.19 92 ALA A N 1
ATOM 665 C CA . ALA A 1 92 ? 0.845 9.036 3.153 1.00 98.19 92 ALA A CA 1
ATOM 666 C C . ALA A 1 92 ? 2.349 9.258 3.230 1.00 98.19 92 ALA A C 1
ATOM 668 O O . ALA A 1 92 ? 2.808 10.399 3.262 1.00 98.19 92 ALA A O 1
ATOM 669 N N . ILE A 1 93 ? 3.092 8.160 3.224 1.00 97.88 93 ILE A N 1
ATOM 670 C CA . ILE A 1 93 ? 4.549 8.111 3.226 1.00 97.88 93 ILE A CA 1
ATOM 671 C C . ILE A 1 93 ? 4.982 7.491 1.903 1.00 97.88 93 ILE A C 1
ATOM 673 O O . ILE A 1 93 ? 4.404 6.486 1.491 1.00 97.88 93 ILE A O 1
ATOM 677 N N . ALA A 1 94 ? 5.952 8.088 1.225 1.00 98.44 94 ALA A N 1
ATOM 678 C CA . ALA A 1 94 ? 6.452 7.587 -0.047 1.00 98.44 94 ALA A CA 1
ATOM 679 C C . ALA A 1 94 ? 7.972 7.681 -0.124 1.00 98.44 94 ALA A C 1
ATOM 681 O O . ALA A 1 94 ? 8.566 8.570 0.484 1.00 98.44 94 ALA A O 1
ATOM 682 N N . VAL A 1 95 ? 8.577 6.788 -0.894 1.00 98.50 95 VAL A N 1
ATOM 683 C CA . VAL A 1 95 ? 10.012 6.750 -1.162 1.00 98.50 95 VAL A CA 1
ATOM 684 C C . VAL A 1 95 ? 10.234 6.246 -2.584 1.00 98.50 95 VAL A C 1
ATOM 686 O O . VAL A 1 95 ? 9.488 5.392 -3.072 1.00 98.50 95 VAL A O 1
ATOM 689 N N . ASP A 1 96 ? 11.229 6.811 -3.253 1.00 98.56 96 ASP A N 1
ATOM 690 C CA . ASP A 1 96 ? 11.699 6.317 -4.543 1.00 98.56 96 ASP A CA 1
ATOM 691 C C . ASP A 1 96 ? 12.800 5.282 -4.288 1.00 98.56 96 ASP A C 1
ATOM 693 O O . ASP A 1 96 ? 13.606 5.463 -3.379 1.00 98.56 96 ASP A O 1
ATOM 697 N N . PHE A 1 97 ? 12.832 4.209 -5.072 1.00 98.44 97 PHE A N 1
ATOM 698 C CA . PHE A 1 97 ? 13.890 3.200 -5.025 1.00 98.44 97 PHE A CA 1
ATOM 699 C C . PHE A 1 97 ? 14.546 3.081 -6.396 1.00 98.44 97 PHE A C 1
ATOM 701 O O . PHE A 1 97 ? 13.878 3.165 -7.427 1.00 98.44 97 PHE A O 1
ATOM 708 N N . ALA A 1 98 ? 15.860 2.906 -6.419 1.00 98.06 98 ALA A N 1
ATOM 709 C CA . ALA A 1 98 ? 16.662 2.868 -7.631 1.00 98.06 98 ALA A CA 1
ATOM 710 C C . ALA A 1 98 ? 16.821 1.453 -8.196 1.00 98.06 98 ALA A C 1
ATOM 712 O O . ALA A 1 98 ? 17.075 1.300 -9.391 1.00 98.06 98 ALA A O 1
ATOM 713 N N . ASP A 1 99 ? 16.707 0.422 -7.356 1.00 97.81 99 ASP A N 1
ATOM 714 C CA . ASP A 1 99 ? 16.922 -0.960 -7.771 1.00 97.81 99 ASP A CA 1
ATOM 715 C C . ASP A 1 99 ? 16.125 -1.987 -6.933 1.00 97.81 99 ASP A C 1
ATOM 717 O O . ASP A 1 99 ? 15.540 -1.651 -5.897 1.00 97.81 99 ASP A O 1
ATOM 721 N N . PRO A 1 100 ? 16.082 -3.264 -7.370 1.00 97.81 100 PRO A N 1
ATOM 722 C CA . PRO A 1 100 ? 15.329 -4.304 -6.676 1.00 97.81 100 PRO A CA 1
ATOM 723 C C . PRO A 1 100 ? 15.752 -4.595 -5.234 1.00 97.81 100 PRO A C 1
ATOM 725 O O . PRO A 1 100 ? 14.907 -4.999 -4.435 1.00 97.81 100 PRO A O 1
ATOM 728 N N . ALA A 1 101 ? 17.035 -4.431 -4.899 1.00 97.94 101 ALA A N 1
ATOM 729 C CA . ALA A 1 101 ? 17.522 -4.692 -3.547 1.00 97.94 101 ALA A CA 1
ATOM 730 C C . ALA A 1 101 ? 17.070 -3.582 -2.589 1.00 97.94 101 ALA A C 1
ATOM 732 O O . ALA A 1 101 ? 16.718 -3.850 -1.439 1.00 97.94 101 ALA A O 1
ATOM 733 N N . GLU A 1 102 ? 17.024 -2.345 -3.083 1.00 97.81 102 GLU A N 1
ATOM 734 C CA . GLU A 1 102 ? 16.518 -1.209 -2.325 1.00 97.81 102 GLU A CA 1
ATOM 735 C C . GLU A 1 102 ? 15.021 -1.355 -2.001 1.00 97.81 102 GLU A C 1
ATOM 737 O O . GLU A 1 102 ? 14.629 -1.099 -0.864 1.00 97.81 102 GLU A O 1
ATOM 742 N N . LEU A 1 103 ? 14.190 -1.866 -2.923 1.00 98.19 103 LEU A N 1
ATOM 743 C CA . LEU A 1 103 ? 12.771 -2.143 -2.638 1.00 98.19 103 LEU A CA 1
ATOM 744 C C . LEU A 1 103 ? 12.583 -3.130 -1.470 1.00 98.19 103 LEU A C 1
ATOM 746 O O . LEU A 1 103 ? 11.735 -2.907 -0.599 1.00 98.19 103 LEU A O 1
ATOM 750 N N . GLU A 1 104 ? 13.357 -4.218 -1.432 1.00 97.69 104 GLU A N 1
ATOM 751 C CA . GLU A 1 104 ? 13.275 -5.206 -0.346 1.00 97.69 104 GLU A CA 1
ATOM 752 C C . GLU A 1 104 ? 13.665 -4.578 1.000 1.00 97.69 104 GLU A C 1
ATOM 754 O O . GLU A 1 104 ? 12.949 -4.750 1.990 1.00 97.69 104 GLU A O 1
ATOM 759 N N . SER A 1 105 ? 14.742 -3.783 1.027 1.00 97.44 105 SER A N 1
ATOM 760 C CA . SER A 1 105 ? 15.162 -3.055 2.233 1.00 97.44 105 SER A CA 1
ATOM 761 C C . SER A 1 105 ? 14.100 -2.055 2.688 1.00 97.44 105 SER A C 1
ATOM 763 O O . SER A 1 105 ? 13.676 -2.089 3.839 1.00 97.44 105 SER A O 1
ATOM 765 N N . LEU A 1 106 ? 13.603 -1.211 1.780 1.00 97.12 106 LEU A N 1
ATOM 766 C CA . LEU A 1 106 ? 12.629 -0.168 2.102 1.00 97.12 106 LEU A CA 1
ATOM 767 C C . LEU A 1 106 ? 11.295 -0.745 2.574 1.00 97.12 106 LEU A C 1
ATOM 769 O O . LEU A 1 106 ? 10.670 -0.190 3.476 1.00 97.12 106 LEU A O 1
ATOM 773 N N . THR A 1 107 ? 10.846 -1.867 2.005 1.00 96.56 107 THR A N 1
ATOM 774 C CA . THR A 1 107 ? 9.632 -2.543 2.487 1.00 96.56 107 THR A CA 1
ATOM 775 C C . THR A 1 107 ? 9.831 -3.182 3.860 1.00 96.56 107 THR A C 1
ATOM 777 O O . THR A 1 107 ? 8.905 -3.146 4.675 1.00 96.56 107 THR A O 1
ATOM 780 N N . ALA A 1 108 ? 11.025 -3.699 4.164 1.00 94.94 108 ALA A N 1
ATOM 781 C CA . ALA A 1 108 ? 11.366 -4.177 5.502 1.00 94.94 108 ALA A CA 1
ATOM 782 C C . ALA A 1 108 ? 11.427 -3.031 6.530 1.00 94.94 108 ALA A C 1
ATOM 784 O O . ALA A 1 108 ? 10.824 -3.145 7.600 1.00 94.94 108 ALA A O 1
ATOM 785 N N . ASP A 1 109 ? 12.071 -1.911 6.192 1.00 94.88 109 ASP A N 1
ATOM 786 C CA . ASP A 1 109 ? 12.174 -0.723 7.051 1.00 94.88 109 ASP A CA 1
ATOM 787 C C . ASP A 1 109 ? 10.800 -0.107 7.319 1.00 94.88 109 ASP A C 1
ATOM 789 O O . ASP A 1 109 ? 10.445 0.198 8.460 1.00 94.88 109 ASP A O 1
ATOM 793 N N . LEU A 1 110 ? 9.979 0.005 6.274 1.00 94.44 110 LEU A N 1
ATOM 794 C CA . LEU A 1 110 ? 8.595 0.442 6.374 1.00 94.44 110 LEU A CA 1
ATOM 795 C C . LEU A 1 110 ? 7.774 -0.485 7.268 1.00 94.44 110 LEU A C 1
ATOM 797 O O . LEU A 1 110 ? 7.045 0.006 8.129 1.00 94.44 110 LEU A O 1
ATOM 801 N N . SER A 1 111 ? 7.892 -1.805 7.084 1.00 91.94 111 SER A N 1
ATOM 802 C CA . SER A 1 111 ? 7.214 -2.774 7.945 1.00 91.94 111 SER A CA 1
ATOM 803 C C . SER A 1 111 ? 7.654 -2.609 9.394 1.00 91.94 111 SER A C 1
ATOM 805 O O . SER A 1 111 ? 6.796 -2.642 10.260 1.00 91.94 111 SER A O 1
ATOM 807 N N . GLY A 1 112 ? 8.944 -2.394 9.668 1.00 91.38 112 GLY A N 1
ATOM 808 C CA . GLY A 1 112 ? 9.455 -2.165 11.023 1.00 91.38 112 GLY A CA 1
ATOM 809 C C . GLY A 1 112 ? 9.020 -0.824 11.627 1.00 91.38 112 GLY A C 1
ATOM 810 O O . GLY A 1 112 ? 8.794 -0.717 12.831 1.00 91.38 112 GLY A O 1
ATOM 811 N N . ALA A 1 113 ? 8.867 0.217 10.807 1.00 91.81 113 ALA A N 1
ATOM 812 C CA . ALA A 1 113 ? 8.425 1.534 11.257 1.00 91.81 113 ALA A CA 1
ATOM 813 C C . ALA A 1 113 ? 6.913 1.594 11.518 1.00 91.81 113 ALA A C 1
ATOM 815 O O . ALA A 1 113 ? 6.481 2.285 12.450 1.00 91.81 113 ALA A O 1
ATOM 816 N N . LEU A 1 114 ? 6.132 0.899 10.687 1.00 87.75 114 LEU A N 1
ATOM 817 C CA . LEU A 1 114 ? 4.686 0.741 10.820 1.00 87.75 114 LEU A CA 1
ATOM 818 C C . LEU A 1 114 ? 4.292 -0.398 11.755 1.00 87.75 114 LEU A C 1
ATOM 820 O O . LEU A 1 114 ? 3.096 -0.500 12.020 1.00 87.75 114 LEU A O 1
ATOM 824 N N . ASP A 1 115 ? 5.241 -1.235 12.197 1.00 69.12 115 ASP A N 1
ATOM 825 C CA . ASP A 1 115 ? 4.965 -2.440 12.982 1.00 69.12 115 ASP A CA 1
ATOM 826 C C . ASP A 1 115 ? 4.204 -2.039 14.244 1.00 69.12 115 ASP A C 1
ATOM 828 O O . ASP A 1 115 ? 4.746 -1.550 15.237 1.00 69.12 115 ASP A O 1
ATOM 832 N N . ALA A 1 116 ? 2.893 -2.195 14.145 1.00 74.19 116 ALA A N 1
ATOM 833 C CA . ALA A 1 116 ? 2.011 -2.315 15.267 1.00 74.19 116 ALA A CA 1
ATOM 834 C C . ALA A 1 116 ? 2.185 -3.768 15.682 1.00 74.19 116 ALA A C 1
ATOM 836 O O . ALA A 1 116 ? 1.884 -4.670 14.891 1.00 74.19 116 ALA A O 1
ATOM 837 N N . ASP A 1 117 ? 2.683 -4.007 16.896 1.00 77.75 117 ASP A N 1
ATOM 838 C CA . ASP A 1 117 ? 2.912 -5.356 17.414 1.00 77.75 117 ASP A CA 1
ATOM 839 C C . ASP A 1 117 ? 1.689 -6.253 17.201 1.00 77.75 117 ASP A C 1
ATOM 841 O O . ASP A 1 117 ? 1.832 -7.468 17.140 1.00 77.75 117 ASP A O 1
ATOM 845 N N . GLU A 1 118 ? 0.494 -5.664 17.082 1.00 80.06 118 GLU A N 1
ATOM 846 C CA . GLU A 1 118 ? -0.827 -6.232 16.877 1.00 80.06 118 GLU A CA 1
ATOM 847 C C . GLU A 1 118 ? -1.139 -6.722 15.460 1.00 80.06 118 GLU A C 1
ATOM 849 O O . GLU A 1 118 ? -2.021 -7.575 15.345 1.00 80.06 118 GLU A O 1
ATOM 854 N N . VAL A 1 119 ? -0.501 -6.227 14.391 1.00 85.69 119 VAL A N 1
ATOM 855 C CA . VAL A 1 119 ? -0.874 -6.544 12.996 1.00 85.69 119 VAL A CA 1
ATOM 856 C C . VAL A 1 119 ? 0.334 -6.517 12.061 1.00 85.69 119 VAL A C 1
ATOM 858 O O . VAL A 1 119 ? 1.031 -5.520 11.960 1.00 85.69 119 VAL A O 1
ATOM 861 N N . ARG A 1 120 ? 0.491 -7.573 11.254 1.00 87.69 120 ARG A N 1
ATOM 862 C CA . ARG A 1 120 ? 1.475 -7.608 10.164 1.00 87.69 120 ARG A CA 1
ATOM 863 C C . ARG A 1 120 ? 0.853 -7.157 8.847 1.00 87.69 120 ARG A C 1
ATOM 865 O O . ARG A 1 120 ? 0.160 -7.958 8.224 1.00 87.69 120 ARG A O 1
ATOM 872 N N . LEU A 1 121 ? 1.113 -5.911 8.449 1.00 91.88 121 LEU A N 1
ATOM 873 C CA . LEU A 1 121 ? 0.527 -5.303 7.249 1.00 91.88 121 LEU A CA 1
ATOM 874 C C . LEU A 1 121 ? 1.185 -5.790 5.957 1.00 91.88 121 LEU A C 1
ATOM 876 O O . LEU A 1 121 ? 0.493 -6.255 5.056 1.00 91.88 121 LEU A O 1
ATOM 880 N N . LEU A 1 122 ? 2.513 -5.731 5.888 1.00 94.62 122 LEU A N 1
ATOM 881 C CA . LEU A 1 122 ? 3.281 -6.002 4.676 1.00 94.62 122 LEU A CA 1
ATOM 882 C C . LEU A 1 122 ? 4.485 -6.886 5.017 1.00 94.62 122 LEU A C 1
ATOM 884 O O . LEU A 1 122 ? 5.135 -6.690 6.037 1.00 94.62 122 LEU A O 1
ATOM 888 N N . GLU A 1 123 ? 4.763 -7.882 4.185 1.00 94.88 123 GLU A N 1
ATOM 889 C CA . GLU A 1 123 ? 6.026 -8.623 4.198 1.00 94.88 123 GLU A CA 1
ATOM 890 C C . GLU A 1 123 ? 6.992 -7.981 3.189 1.00 94.88 123 GLU A C 1
ATOM 892 O O . GLU A 1 123 ? 6.518 -7.363 2.230 1.00 94.88 123 GLU A O 1
ATOM 897 N N . PRO A 1 124 ? 8.320 -8.136 3.356 1.00 95.75 124 PRO A N 1
ATOM 898 C CA . PRO A 1 124 ? 9.283 -7.609 2.395 1.00 95.75 124 PRO A CA 1
ATOM 899 C C . PRO A 1 124 ? 8.935 -8.028 0.963 1.00 95.75 124 PRO A C 1
ATOM 901 O O . PRO A 1 124 ? 8.653 -9.203 0.697 1.00 95.75 124 PRO A O 1
ATOM 904 N N . LEU A 1 125 ? 8.915 -7.057 0.052 1.00 98.00 125 LEU A N 1
ATOM 905 C CA . LEU A 1 125 ? 8.655 -7.306 -1.359 1.00 98.00 125 LEU A CA 1
ATOM 906 C C . LEU A 1 125 ? 9.978 -7.551 -2.071 1.00 98.00 125 LEU A C 1
ATOM 908 O O . LEU A 1 125 ? 10.892 -6.737 -2.008 1.00 98.00 125 LEU A O 1
ATOM 912 N N . GLN A 1 126 ? 10.050 -8.663 -2.787 1.00 98.31 126 GLN A N 1
ATOM 913 C CA . GLN A 1 126 ? 11.195 -9.033 -3.600 1.00 98.31 126 GLN A CA 1
ATOM 914 C C . GLN A 1 126 ? 10.881 -8.772 -5.064 1.00 98.31 126 GLN A C 1
ATOM 916 O O . GLN A 1 126 ? 9.866 -9.242 -5.586 1.00 98.31 126 GLN A O 1
ATOM 921 N N . LEU A 1 127 ? 11.779 -8.047 -5.719 1.00 98.38 127 LEU A N 1
ATOM 922 C CA . LEU A 1 127 ? 11.745 -7.769 -7.145 1.00 98.38 127 LEU A CA 1
ATOM 923 C C . LEU A 1 127 ? 12.888 -8.535 -7.818 1.00 98.38 127 LEU A C 1
ATOM 925 O O . LEU A 1 127 ? 14.034 -8.498 -7.384 1.00 98.38 127 LEU A O 1
ATOM 929 N N . THR A 1 128 ? 12.580 -9.275 -8.875 1.00 98.31 128 THR A N 1
ATOM 930 C CA . THR A 1 128 ? 13.568 -9.963 -9.709 1.00 98.31 128 THR A CA 1
ATOM 931 C C . THR A 1 128 ? 13.404 -9.499 -11.145 1.00 98.31 128 THR A C 1
ATOM 933 O O . THR A 1 128 ? 12.299 -9.502 -11.686 1.00 98.31 128 THR A O 1
ATOM 936 N N . LEU A 1 129 ? 14.514 -9.108 -11.764 1.00 97.12 129 LEU A N 1
ATOM 937 C CA . LEU A 1 129 ? 14.558 -8.667 -13.152 1.00 97.12 129 LEU A CA 1
ATOM 938 C C . LEU A 1 129 ? 15.297 -9.701 -13.993 1.00 97.12 129 LEU A C 1
ATOM 940 O O . LEU A 1 129 ? 16.402 -10.118 -13.646 1.00 97.12 129 LEU A O 1
ATOM 944 N N . THR A 1 130 ? 14.721 -10.054 -15.134 1.00 96.19 130 THR A N 1
ATOM 945 C CA . THR A 1 130 ? 15.421 -10.765 -16.205 1.00 96.19 130 THR A CA 1
ATOM 946 C C . THR A 1 130 ? 15.518 -9.867 -17.442 1.00 96.19 130 THR A C 1
ATOM 948 O O . THR A 1 130 ? 15.196 -8.672 -17.393 1.00 96.19 130 THR A O 1
ATOM 951 N N . ASP A 1 131 ? 16.009 -10.409 -18.556 1.00 93.69 131 ASP A N 1
ATOM 952 C CA . ASP A 1 131 ? 16.083 -9.664 -19.816 1.00 93.69 131 ASP A CA 1
ATOM 953 C C . ASP A 1 131 ? 14.695 -9.310 -20.371 1.00 93.69 131 ASP A C 1
ATOM 955 O O . ASP A 1 131 ? 14.532 -8.237 -20.955 1.00 93.69 131 ASP A O 1
ATOM 959 N N . ASP A 1 132 ? 13.699 -10.176 -20.160 1.00 96.38 132 ASP A N 1
ATOM 960 C CA . ASP A 1 132 ? 12.366 -10.045 -20.757 1.00 96.38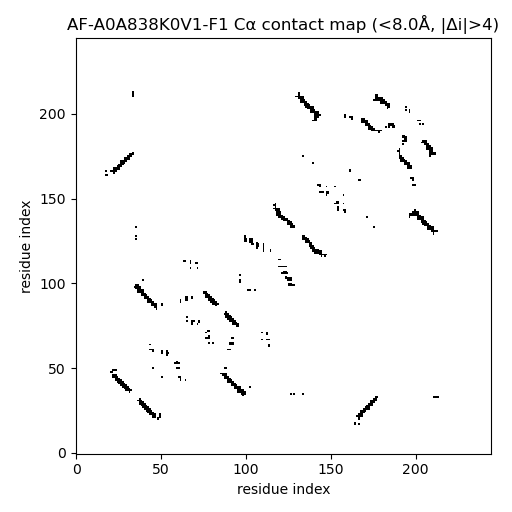 132 ASP A CA 1
ATOM 961 C C . ASP A 1 132 ? 11.228 -9.983 -19.716 1.00 96.38 132 ASP A C 1
ATOM 963 O O . ASP A 1 132 ? 10.092 -9.688 -20.088 1.00 96.38 132 ASP A O 1
ATOM 967 N N . GLU A 1 133 ? 11.499 -10.205 -18.424 1.00 97.56 133 GLU A N 1
ATOM 968 C CA . GLU A 1 133 ? 10.469 -10.270 -17.376 1.00 97.56 133 GLU A CA 1
ATOM 969 C C . GLU A 1 133 ? 10.825 -9.477 -16.112 1.00 97.56 133 GLU A C 1
ATOM 971 O O . GLU A 1 133 ? 11.990 -9.318 -15.736 1.00 97.56 133 GLU A O 1
ATOM 976 N N . ILE A 1 134 ? 9.773 -9.022 -15.436 1.00 98.19 134 ILE A N 1
ATOM 977 C CA . ILE A 1 134 ? 9.785 -8.437 -14.101 1.00 98.19 134 ILE A CA 1
ATOM 978 C C . ILE A 1 134 ? 8.912 -9.316 -13.214 1.00 98.19 134 ILE A C 1
ATOM 980 O O . ILE A 1 134 ? 7.725 -9.486 -13.492 1.00 98.19 134 ILE A O 1
ATOM 984 N N . GLN A 1 135 ? 9.485 -9.857 -12.144 1.00 98.44 135 GLN A N 1
ATOM 985 C CA . GLN A 1 135 ? 8.770 -10.669 -11.168 1.00 98.44 135 GLN A CA 1
ATOM 986 C C . GLN A 1 135 ? 8.761 -9.978 -9.805 1.00 98.44 135 GLN A C 1
ATOM 988 O O . GLN A 1 135 ? 9.808 -9.585 -9.300 1.00 98.44 135 GLN A O 1
ATOM 993 N N . VAL A 1 136 ? 7.583 -9.891 -9.191 1.00 98.44 136 VAL A N 1
ATOM 994 C CA . VAL A 1 136 ? 7.385 -9.371 -7.833 1.00 98.44 136 VAL A CA 1
ATOM 995 C C . VAL A 1 136 ? 6.781 -10.459 -6.965 1.00 98.44 136 VAL A C 1
ATOM 997 O O . VAL A 1 136 ? 5.774 -11.069 -7.339 1.00 98.44 136 VAL A O 1
ATOM 1000 N N . THR A 1 137 ? 7.365 -10.688 -5.792 1.00 98.56 137 THR A N 1
ATOM 1001 C CA . THR A 1 137 ? 6.849 -11.626 -4.791 1.00 98.56 137 THR A CA 1
ATOM 1002 C C . THR A 1 137 ? 6.859 -11.029 -3.394 1.00 98.56 137 THR A C 1
ATOM 1004 O O . THR A 1 137 ? 7.763 -10.282 -3.046 1.00 98.56 137 THR A O 1
ATOM 1007 N N . GLY A 1 138 ? 5.881 -11.398 -2.572 1.00 97.62 138 GLY A N 1
ATOM 1008 C CA . GLY A 1 138 ? 5.825 -11.010 -1.166 1.00 97.62 138 GLY A CA 1
ATOM 1009 C C . GLY A 1 138 ? 4.500 -11.402 -0.525 1.00 97.62 138 GLY A C 1
ATOM 1010 O O . GLY A 1 138 ? 3.808 -12.319 -0.989 1.00 97.62 138 GLY A O 1
ATOM 1011 N N . GLY A 1 139 ? 4.115 -10.683 0.523 1.00 96.62 139 GLY A N 1
ATOM 1012 C CA . GLY A 1 139 ? 2.885 -10.938 1.258 1.00 96.62 139 GLY A CA 1
ATOM 1013 C C . GLY A 1 139 ? 2.306 -9.669 1.858 1.00 96.62 139 GLY A C 1
ATOM 1014 O O . GLY A 1 139 ? 3.021 -8.719 2.152 1.00 96.62 139 GLY A O 1
ATOM 1015 N N . ALA A 1 140 ? 0.995 -9.662 2.047 1.00 96.44 140 ALA A N 1
ATOM 1016 C CA . ALA A 1 140 ? 0.311 -8.650 2.836 1.00 96.44 140 ALA A CA 1
ATOM 1017 C C . ALA A 1 140 ? -0.731 -9.325 3.717 1.00 96.44 140 ALA A C 1
ATOM 1019 O O . ALA A 1 140 ? -1.270 -10.379 3.369 1.00 96.44 140 ALA A O 1
ATOM 1020 N N . GLY A 1 141 ? -1.006 -8.748 4.878 1.00 95.00 141 GLY A N 1
ATOM 1021 C CA . GLY A 1 141 ? -1.869 -9.376 5.859 1.00 95.00 141 GLY A CA 1
ATOM 1022 C C . GLY A 1 141 ? -2.626 -8.382 6.707 1.00 95.00 141 GLY A C 1
ATOM 1023 O O . GLY A 1 141 ? -2.209 -7.258 6.949 1.00 95.00 141 GLY A O 1
ATOM 1024 N N . LEU A 1 142 ? -3.773 -8.829 7.194 1.00 93.62 142 LEU A N 1
ATOM 1025 C CA . LEU A 1 142 ? -4.487 -8.139 8.254 1.00 93.62 142 LEU A CA 1
ATOM 1026 C C . LEU A 1 142 ? -4.783 -9.140 9.365 1.00 93.62 142 LEU A C 1
ATOM 1028 O O . LEU A 1 142 ? -5.928 -9.363 9.758 1.00 93.62 142 LEU A O 1
ATOM 1032 N N . VAL A 1 143 ? -3.726 -9.816 9.819 1.00 92.50 143 VAL A N 1
ATOM 1033 C CA . VAL A 1 143 ? -3.794 -10.901 10.798 1.00 92.50 143 VAL A CA 1
ATOM 1034 C C . VAL A 1 143 ? -3.397 -10.365 12.171 1.00 92.50 143 VAL A C 1
ATOM 1036 O O . VAL A 1 143 ? -2.224 -10.050 12.376 1.00 92.50 143 VAL A O 1
ATOM 1039 N N . PRO A 1 144 ? -4.335 -10.315 13.135 1.00 90.00 144 PRO A N 1
ATOM 1040 C CA . PRO A 1 144 ? -4.009 -9.953 14.501 1.00 90.00 144 PRO A CA 1
ATOM 1041 C C . PRO A 1 144 ? -2.966 -10.894 15.107 1.00 90.00 144 PRO A C 1
ATOM 1043 O O . PRO A 1 144 ? -3.110 -12.124 15.064 1.00 90.00 144 PRO A O 1
ATOM 1046 N N . THR A 1 145 ? -1.933 -10.330 15.712 1.00 88.94 145 THR A N 1
ATOM 1047 C CA . THR A 1 145 ? -0.874 -11.061 16.410 1.00 88.94 145 THR A CA 1
ATOM 1048 C C . THR A 1 145 ? -1.309 -11.395 17.845 1.00 88.94 145 THR A C 1
ATOM 1050 O O . THR A 1 145 ? -2.487 -11.346 18.196 1.00 88.94 145 THR A O 1
ATOM 1053 N N . ARG A 1 14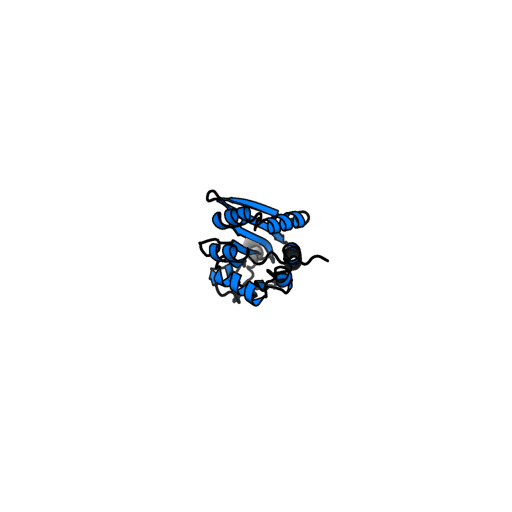6 ? -0.367 -11.789 18.709 1.00 89.25 146 ARG A N 1
ATOM 1054 C CA . ARG A 1 146 ? -0.645 -12.000 20.136 1.00 89.25 146 ARG A CA 1
ATOM 1055 C C . ARG A 1 146 ? -0.792 -10.691 20.921 1.00 89.25 146 ARG A C 1
ATOM 1057 O O . ARG A 1 146 ? -1.446 -10.738 21.957 1.00 89.25 146 ARG A O 1
ATOM 1064 N N . ALA A 1 147 ? -0.275 -9.566 20.423 1.00 87.75 147 ALA A N 1
ATOM 1065 C CA . ALA A 1 147 ? -0.293 -8.285 21.134 1.00 87.75 147 ALA A CA 1
ATOM 1066 C C . ALA A 1 147 ? -1.710 -7.715 21.319 1.00 87.75 147 ALA A C 1
ATOM 1068 O O . ALA A 1 147 ? -1.979 -7.012 22.284 1.00 87.75 147 ALA A O 1
ATOM 1069 N N . VAL A 1 148 ? -2.693 -8.136 20.507 1.00 87.56 148 VAL A N 1
ATOM 1070 C CA . VAL A 1 148 ? -4.104 -7.769 20.754 1.00 87.56 148 VAL A CA 1
ATOM 1071 C C . VAL A 1 148 ? -4.633 -8.232 22.121 1.00 87.56 148 VAL A C 1
ATOM 1073 O O . VAL A 1 148 ? -5.628 -7.696 22.613 1.00 87.56 148 VAL A O 1
ATOM 1076 N N . ALA A 1 149 ? -3.974 -9.213 22.750 1.00 89.25 149 ALA A N 1
ATOM 1077 C CA . ALA A 1 149 ? -4.300 -9.663 24.099 1.00 89.25 149 ALA A CA 1
ATOM 1078 C C . ALA A 1 149 ? -4.039 -8.588 25.163 1.00 89.25 149 ALA A C 1
ATOM 1080 O O . ALA A 1 149 ? -4.749 -8.572 26.171 1.00 89.25 149 ALA A O 1
ATOM 1081 N N . ASP A 1 150 ? -3.105 -7.666 24.922 1.00 89.12 150 ASP A N 1
ATOM 1082 C CA . ASP A 1 150 ? -2.797 -6.561 25.837 1.00 89.12 150 ASP A CA 1
ATOM 1083 C C . ASP A 1 150 ? -3.971 -5.574 25.943 1.00 89.12 150 ASP A C 1
ATOM 1085 O O . ASP A 1 150 ? -4.175 -4.933 26.974 1.00 89.12 150 ASP A O 1
ATOM 1089 N N . TYR A 1 151 ? -4.846 -5.570 24.933 1.00 85.50 151 TYR A N 1
ATOM 1090 C CA . TYR A 1 151 ? -6.112 -4.832 24.907 1.00 85.50 151 TYR A CA 1
ATOM 1091 C C . TYR A 1 151 ? -7.308 -5.668 25.390 1.00 85.50 151 TYR A C 1
ATOM 1093 O O . TYR A 1 151 ? -8.465 -5.279 25.221 1.00 85.50 151 TYR A O 1
ATOM 1101 N N . GLY A 1 152 ? -7.064 -6.848 25.968 1.00 92.19 152 GLY A N 1
ATOM 1102 C CA . GLY A 1 152 ? -8.113 -7.754 26.435 1.00 92.19 152 GLY A CA 1
ATOM 1103 C C . GLY A 1 152 ? -8.919 -8.409 25.308 1.00 92.19 152 GLY A C 1
ATOM 1104 O O . GLY A 1 152 ? -10.013 -8.923 25.558 1.00 92.19 152 GLY A O 1
ATOM 1105 N N . LEU A 1 153 ? -8.408 -8.404 24.073 1.00 92.69 153 LEU A N 1
ATOM 1106 C CA . LEU A 1 153 ? -9.049 -9.035 22.923 1.00 92.69 153 LEU A CA 1
ATOM 1107 C C . LEU A 1 153 ? -8.396 -10.379 22.601 1.00 92.69 153 LEU A C 1
ATOM 1109 O O . LEU A 1 153 ? -7.182 -10.552 22.641 1.00 92.69 153 LEU A O 1
ATOM 1113 N N . THR A 1 154 ? -9.211 -11.355 22.205 1.00 94.56 154 THR A N 1
ATOM 1114 C CA . THR A 1 154 ? -8.688 -12.540 21.518 1.00 94.56 154 THR A CA 1
ATOM 1115 C C . THR A 1 154 ? -8.493 -12.217 20.039 1.00 94.56 154 THR A C 1
ATOM 1117 O O . THR A 1 154 ? -9.241 -11.418 19.475 1.00 94.56 154 THR A O 1
ATOM 1120 N N . ARG A 1 155 ? -7.558 -12.897 19.364 1.00 94.12 155 ARG A N 1
ATOM 1121 C CA . ARG A 1 155 ? -7.366 -12.754 17.906 1.00 94.12 155 ARG A CA 1
ATOM 1122 C C . ARG A 1 155 ? -8.664 -12.942 17.121 1.00 94.12 155 ARG A C 1
ATOM 1124 O O . ARG A 1 155 ? -8.994 -12.129 16.269 1.00 94.12 155 ARG A O 1
ATOM 1131 N N . GLN A 1 156 ? -9.445 -13.969 17.460 1.00 94.88 156 GLN A N 1
ATOM 1132 C CA . GLN A 1 156 ? -10.744 -14.223 16.827 1.00 94.88 156 GLN A CA 1
ATOM 1133 C C . GLN A 1 156 ? -11.737 -13.077 17.053 1.00 94.88 156 GLN A C 1
ATOM 1135 O O . GLN A 1 156 ? -12.503 -12.746 16.150 1.00 94.88 156 GLN A O 1
ATOM 1140 N N . ARG A 1 157 ? -11.733 -12.461 18.243 1.00 94.31 157 ARG A N 1
ATOM 1141 C CA . ARG A 1 157 ? -12.589 -11.307 18.527 1.00 94.31 157 ARG A CA 1
ATOM 1142 C C . ARG A 1 157 ? -12.130 -10.071 17.758 1.00 94.31 157 ARG A C 1
ATOM 1144 O O . ARG A 1 157 ? -12.992 -9.397 17.211 1.00 94.31 157 ARG A O 1
ATOM 1151 N N . ALA A 1 158 ? -10.825 -9.818 17.669 1.00 91.62 158 ALA A N 1
ATOM 1152 C CA . ALA A 1 158 ? -10.264 -8.721 16.881 1.00 91.62 158 ALA A CA 1
ATOM 1153 C C . ALA A 1 158 ? -10.615 -8.862 15.390 1.00 91.62 158 ALA A C 1
ATOM 1155 O O . ALA A 1 158 ? -11.188 -7.944 14.813 1.00 91.62 158 ALA A O 1
ATOM 1156 N N . VAL A 1 159 ? -10.400 -10.045 14.797 1.00 94.06 159 VAL A N 1
ATOM 1157 C CA . VAL A 1 159 ? -10.810 -10.330 13.408 1.00 94.06 159 VAL A CA 1
ATOM 1158 C C . VAL A 1 159 ? -12.306 -10.100 13.217 1.00 94.06 159 VAL A C 1
ATOM 1160 O O . VAL A 1 159 ? -12.706 -9.465 12.247 1.00 94.06 159 VAL A O 1
ATOM 1163 N N . ARG A 1 160 ? -13.142 -10.583 14.146 1.00 93.19 160 ARG A N 1
ATOM 1164 C CA . ARG A 1 160 ? -14.594 -10.388 14.069 1.00 93.19 160 ARG A CA 1
ATOM 1165 C C . ARG A 1 160 ? -14.972 -8.907 14.118 1.00 93.19 160 ARG A C 1
ATOM 1167 O O . ARG A 1 160 ? -15.767 -8.479 13.301 1.00 93.19 160 ARG A O 1
ATOM 1174 N N . LEU A 1 161 ? -14.383 -8.125 15.023 1.00 90.94 161 LEU A N 1
ATOM 1175 C CA . LEU A 1 161 ? -14.635 -6.682 15.108 1.00 90.94 161 LEU A CA 1
ATOM 1176 C C . LEU A 1 161 ? -14.242 -5.959 13.814 1.00 90.94 161 LEU A C 1
ATOM 1178 O O . LEU A 1 161 ? -15.004 -5.130 13.325 1.00 90.94 161 LEU A O 1
ATOM 1182 N N . LEU A 1 162 ? -13.093 -6.312 13.232 1.00 90.12 162 LEU A N 1
ATOM 1183 C CA . LEU A 1 162 ? -12.645 -5.744 11.963 1.00 90.12 162 LEU A CA 1
ATOM 1184 C C . LEU A 1 162 ? -13.595 -6.116 10.813 1.00 90.12 162 LEU A C 1
ATOM 1186 O O . LEU A 1 162 ? -14.016 -5.229 10.076 1.00 90.12 162 LEU A O 1
ATOM 1190 N N . ARG A 1 163 ? -14.002 -7.389 10.697 1.00 91.12 163 ARG A N 1
ATOM 1191 C CA . ARG A 1 163 ? -14.933 -7.852 9.650 1.00 91.12 163 ARG A CA 1
ATOM 1192 C C . ARG A 1 163 ? -16.328 -7.245 9.790 1.00 91.12 163 ARG A C 1
ATOM 1194 O O . ARG A 1 163 ? -16.869 -6.750 8.808 1.00 91.12 163 ARG A O 1
ATOM 1201 N N . ASP A 1 164 ? -16.889 -7.273 10.996 1.00 89.31 164 ASP A N 1
ATOM 1202 C CA . ASP A 1 164 ? -18.258 -6.821 11.261 1.00 89.31 164 ASP A CA 1
ATOM 1203 C C . ASP A 1 164 ? -18.396 -5.303 11.084 1.00 89.31 164 ASP A C 1
ATOM 1205 O O . ASP A 1 164 ? -19.464 -4.823 10.713 1.00 89.31 164 ASP A O 1
ATOM 1209 N N . SER A 1 165 ? -17.327 -4.539 11.340 1.00 85.00 165 SER A N 1
ATOM 1210 C CA . SER A 1 165 ? -17.366 -3.082 11.196 1.00 85.00 165 SER A CA 1
ATOM 1211 C C . SER A 1 165 ? -17.426 -2.619 9.741 1.00 85.00 165 SER A C 1
ATOM 1213 O O . SER A 1 165 ? -17.888 -1.509 9.497 1.00 85.00 165 SER A O 1
ATOM 1215 N N . GLN A 1 166 ? -16.915 -3.425 8.796 1.00 84.62 166 GLN A N 1
ATOM 1216 C CA . GLN A 1 166 ? 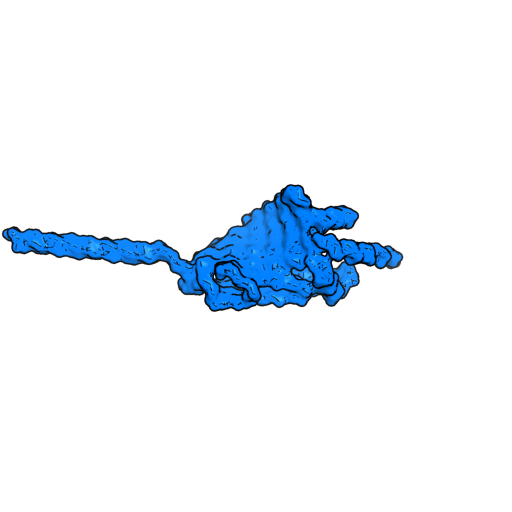-16.643 -3.015 7.406 1.00 84.62 166 GLN A CA 1
ATOM 1217 C C . GLN A 1 166 ? -15.894 -1.671 7.298 1.00 84.62 166 GLN A C 1
ATOM 1219 O O . GLN A 1 166 ? -15.875 -1.039 6.245 1.00 84.62 166 GLN A O 1
ATOM 1224 N N . ALA A 1 167 ? -15.272 -1.233 8.394 1.00 88.25 167 ALA A N 1
ATOM 1225 C CA . ALA A 1 167 ? -14.707 0.095 8.528 1.00 88.25 167 ALA A CA 1
ATOM 1226 C C . ALA A 1 167 ? -13.285 0.159 7.981 1.00 88.25 167 ALA A C 1
ATOM 1228 O O . ALA A 1 167 ? -12.717 1.238 7.935 1.00 88.25 167 ALA A O 1
ATOM 1229 N N . LEU A 1 168 ? -12.696 -0.972 7.591 1.00 93.44 168 LEU A N 1
ATOM 1230 C CA . LEU A 1 168 ? -11.333 -1.054 7.090 1.00 93.44 168 LEU A CA 1
ATOM 1231 C C . LEU A 1 168 ? -11.328 -1.622 5.672 1.00 93.44 168 LEU A C 1
ATOM 1233 O O . LEU A 1 168 ? -11.715 -2.768 5.458 1.00 93.44 168 LEU A O 1
ATOM 1237 N N . ASP A 1 169 ? -10.862 -0.816 4.726 1.00 96.00 169 ASP A N 1
ATOM 1238 C CA . ASP A 1 169 ? -10.580 -1.213 3.348 1.00 96.00 169 ASP A CA 1
ATOM 1239 C C . ASP A 1 169 ? -9.063 -1.192 3.156 1.00 96.00 169 ASP A C 1
ATOM 1241 O O . ASP A 1 169 ? -8.472 -0.116 3.080 1.00 96.00 169 ASP A O 1
ATOM 1245 N N . TYR A 1 170 ? -8.428 -2.365 3.152 1.00 97.00 170 TYR A N 1
ATOM 1246 C CA . TYR A 1 170 ? -6.991 -2.493 2.927 1.00 97.00 170 TYR A CA 1
ATOM 1247 C C . TYR A 1 170 ? -6.731 -3.081 1.539 1.00 97.00 170 TYR A C 1
ATOM 1249 O O . TYR A 1 170 ? -7.211 -4.172 1.219 1.00 97.00 170 TYR A O 1
ATOM 1257 N N . ARG A 1 171 ? -5.967 -2.360 0.713 1.00 98.12 171 ARG A N 1
ATOM 1258 C CA . ARG A 1 171 ? -5.577 -2.786 -0.632 1.00 98.12 171 ARG A CA 1
ATOM 1259 C C . ARG A 1 171 ? -4.081 -2.638 -0.856 1.00 98.12 171 ARG A C 1
ATOM 1261 O O . ARG A 1 171 ? -3.463 -1.678 -0.401 1.00 98.12 171 ARG A O 1
ATOM 1268 N N . VAL A 1 172 ? -3.532 -3.586 -1.606 1.00 98.19 172 VAL A N 1
ATOM 1269 C CA . VAL A 1 172 ? -2.200 -3.483 -2.201 1.00 98.19 172 VAL A CA 1
ATOM 1270 C C . VAL A 1 172 ? -2.361 -3.328 -3.704 1.00 98.19 172 VAL A C 1
ATOM 1272 O O . VAL A 1 172 ? -3.048 -4.136 -4.330 1.00 98.19 172 VAL A O 1
ATOM 1275 N N . HIS A 1 173 ? -1.732 -2.304 -4.258 1.00 98.38 173 HIS A N 1
ATOM 1276 C CA . HIS A 1 173 ? -1.681 -1.984 -5.671 1.00 98.38 173 HIS A CA 1
ATOM 1277 C C . HIS A 1 173 ? -0.246 -2.160 -6.169 1.00 98.38 173 HIS A C 1
ATOM 1279 O O . HIS A 1 173 ? 0.698 -1.661 -5.561 1.00 98.38 173 HIS A O 1
ATOM 1285 N N . LEU A 1 174 ? -0.087 -2.884 -7.274 1.00 98.50 174 LEU A N 1
ATOM 1286 C CA . LEU A 1 174 ? 1.185 -3.033 -7.973 1.00 98.50 174 LEU A CA 1
ATOM 1287 C C . LEU A 1 174 ? 0.995 -2.621 -9.426 1.00 98.50 174 LEU A C 1
ATOM 1289 O O . LEU A 1 174 ? 0.178 -3.225 -10.123 1.00 98.50 174 LEU A O 1
ATOM 1293 N N . HIS A 1 175 ? 1.765 -1.644 -9.879 1.00 98.56 175 HIS A N 1
ATOM 1294 C CA . HIS A 1 175 ? 1.830 -1.243 -11.273 1.00 98.56 175 HIS A CA 1
ATOM 1295 C C . HIS A 1 175 ? 3.113 -1.784 -11.909 1.00 98.56 175 HIS A C 1
ATOM 1297 O O . HIS A 1 175 ? 4.213 -1.560 -11.401 1.00 98.56 175 HIS A O 1
ATOM 1303 N N . LEU A 1 176 ? 2.967 -2.519 -13.013 1.00 98.06 176 LEU A N 1
ATOM 1304 C CA . LEU A 1 176 ? 4.084 -3.060 -13.790 1.00 98.06 176 LEU A CA 1
ATOM 1305 C C . LEU A 1 176 ? 4.172 -2.362 -15.156 1.00 98.06 176 LEU A C 1
ATOM 1307 O O . LEU A 1 176 ? 3.148 -2.083 -15.766 1.00 98.06 176 LEU A O 1
ATOM 1311 N N . PRO A 1 177 ? 5.376 -2.131 -15.702 1.00 96.75 177 PRO A N 1
ATOM 1312 C CA . PRO A 1 177 ? 5.567 -1.291 -16.887 1.00 96.75 177 PRO A CA 1
ATOM 1313 C C . PRO A 1 177 ? 5.200 -1.982 -18.215 1.00 96.75 177 PRO A C 1
ATOM 1315 O O . PRO A 1 177 ? 5.295 -1.364 -19.275 1.00 96.75 177 PRO A O 1
ATOM 1318 N N . GLY A 1 178 ? 4.832 -3.264 -18.188 1.00 95.31 178 GLY A N 1
ATOM 1319 C CA . GLY A 1 178 ? 4.536 -4.071 -19.371 1.00 95.31 178 GLY A CA 1
ATOM 1320 C C . GLY A 1 178 ? 3.344 -5.005 -19.178 1.00 95.31 178 GLY A C 1
ATOM 1321 O O . GLY A 1 178 ? 2.607 -4.931 -18.195 1.00 95.31 178 GLY A O 1
ATOM 1322 N N . ASP A 1 179 ? 3.150 -5.903 -20.139 1.00 96.75 179 ASP A N 1
ATOM 1323 C CA . ASP A 1 179 ? 2.029 -6.837 -20.140 1.00 96.75 179 ASP A CA 1
ATOM 1324 C C . ASP A 1 179 ? 2.144 -7.839 -18.990 1.00 96.75 179 ASP A C 1
ATOM 1326 O O . ASP A 1 179 ? 3.163 -8.508 -18.828 1.00 96.75 179 ASP A O 1
ATOM 1330 N N . ILE A 1 180 ? 1.072 -8.014 -18.221 1.00 97.81 180 ILE A N 1
ATOM 1331 C CA . ILE A 1 180 ? 1.044 -9.018 -17.153 1.00 97.81 180 ILE A CA 1
ATOM 1332 C C . ILE A 1 180 ? 0.965 -10.426 -17.760 1.00 97.81 180 ILE A C 1
ATOM 1334 O O . ILE A 1 180 ? -0.043 -10.784 -18.381 1.00 97.81 180 ILE A O 1
ATOM 1338 N N . VAL A 1 181 ? 2.004 -11.227 -17.513 1.00 97.56 181 VAL A N 1
ATOM 1339 C CA . VAL A 1 181 ? 2.139 -12.637 -17.910 1.00 97.56 181 VAL A CA 1
ATOM 1340 C C . VAL A 1 181 ? 1.391 -13.544 -16.937 1.00 97.56 181 VAL A C 1
ATOM 1342 O O . VAL A 1 181 ? 0.613 -14.403 -17.349 1.00 97.56 181 VAL A O 1
ATOM 1345 N N . SER A 1 182 ? 1.602 -13.355 -15.632 1.00 97.94 182 SER A N 1
ATOM 1346 C CA . SER A 1 182 ? 0.913 -14.118 -14.587 1.00 97.94 182 SER A CA 1
ATOM 1347 C C . SER A 1 182 ? 0.730 -13.289 -13.319 1.00 97.94 182 SER A C 1
ATOM 1349 O O . SER A 1 182 ? 1.492 -12.362 -13.056 1.00 97.94 182 SER A O 1
ATOM 1351 N N . THR A 1 183 ? -0.308 -13.581 -12.536 1.00 98.44 183 THR A N 1
ATOM 1352 C CA . THR A 1 183 ? -0.588 -12.853 -11.293 1.00 98.44 183 THR A CA 1
ATOM 1353 C C . THR A 1 183 ? -1.451 -13.670 -10.335 1.00 98.44 183 THR A C 1
ATOM 1355 O O . THR A 1 183 ? -2.282 -14.468 -10.768 1.00 98.44 183 THR A O 1
ATOM 1358 N N . SER A 1 184 ? -1.262 -13.458 -9.031 1.00 98.12 184 SER A N 1
ATOM 1359 C CA . SER A 1 184 ? -2.173 -13.912 -7.976 1.00 98.12 184 SER A CA 1
ATOM 1360 C C . SER A 1 184 ? -3.270 -12.891 -7.644 1.00 98.12 184 SER A C 1
ATOM 1362 O O . SER A 1 184 ? -4.124 -13.179 -6.806 1.00 98.12 184 SER A O 1
ATOM 1364 N N . ALA A 1 185 ? -3.243 -11.695 -8.245 1.00 97.56 185 ALA A N 1
ATOM 1365 C CA . ALA A 1 185 ? -4.216 -10.645 -7.967 1.00 97.56 185 ALA A CA 1
ATOM 1366 C C . ALA A 1 185 ? -5.616 -11.047 -8.456 1.00 97.56 185 ALA A C 1
ATOM 1368 O O . ALA A 1 185 ? -5.768 -11.419 -9.623 1.00 97.56 185 ALA A O 1
ATOM 1369 N N . PRO A 1 186 ? -6.659 -10.939 -7.613 1.00 96.56 186 P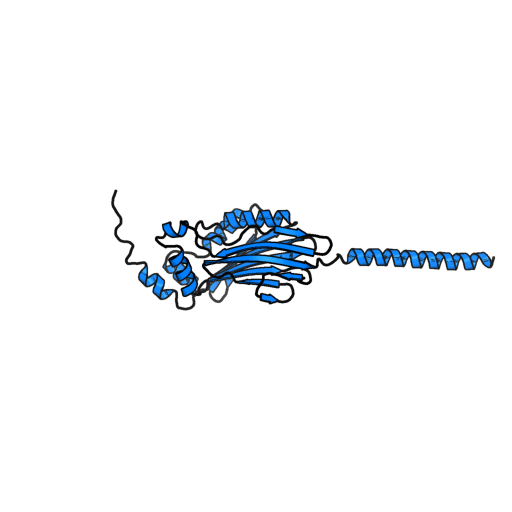RO A N 1
ATOM 1370 C CA . PRO A 1 186 ? -8.031 -11.213 -8.035 1.00 96.56 186 PRO A CA 1
ATOM 1371 C C . PRO A 1 186 ? -8.599 -10.121 -8.951 1.00 96.56 186 PRO A C 1
ATOM 1373 O O . PRO A 1 186 ? -9.554 -10.376 -9.680 1.00 96.56 186 PRO A O 1
ATOM 1376 N N . VAL A 1 187 ? -8.037 -8.909 -8.903 1.00 94.00 187 VAL A N 1
ATOM 1377 C CA . VAL A 1 187 ? -8.457 -7.771 -9.723 1.00 94.00 187 VAL A CA 1
ATOM 1378 C C . VAL A 1 187 ? -7.269 -7.285 -10.541 1.00 94.00 187 VAL A C 1
ATOM 1380 O O . VAL A 1 187 ? -6.191 -7.025 -10.001 1.00 94.00 187 VAL A O 1
ATOM 1383 N N . ARG A 1 188 ? -7.490 -7.152 -11.849 1.00 95.69 188 ARG A N 1
ATOM 1384 C CA . ARG A 1 188 ? -6.523 -6.653 -12.824 1.00 95.69 188 ARG A CA 1
ATOM 1385 C C . ARG A 1 188 ? -7.182 -5.564 -13.656 1.00 95.69 188 ARG A C 1
ATOM 1387 O O . ARG A 1 188 ? -8.249 -5.802 -14.218 1.00 95.69 188 ARG A O 1
ATOM 1394 N N . ASP A 1 189 ? -6.508 -4.429 -13.753 1.00 94.81 189 ASP A N 1
ATOM 1395 C CA . ASP A 1 189 ? -6.873 -3.325 -14.631 1.00 94.81 189 ASP A CA 1
ATOM 1396 C C . ASP A 1 189 ? -5.628 -2.889 -15.405 1.00 94.81 189 ASP A C 1
ATOM 1398 O O . ASP A 1 189 ? -4.700 -2.328 -14.830 1.00 94.81 189 ASP A O 1
ATOM 1402 N N . GLU A 1 190 ? -5.567 -3.246 -16.688 1.00 93.69 190 GLU A N 1
ATOM 1403 C CA . GLU A 1 190 ? -4.397 -3.034 -17.548 1.00 93.69 190 GLU A CA 1
ATOM 1404 C C . GLU A 1 190 ? -3.088 -3.580 -16.925 1.00 93.69 190 GLU A C 1
ATOM 1406 O O . GLU A 1 190 ? -2.889 -4.803 -16.846 1.00 93.69 190 GLU A O 1
ATOM 1411 N N . ALA A 1 191 ? -2.221 -2.658 -16.499 1.00 94.69 191 ALA A N 1
ATOM 1412 C CA . ALA A 1 191 ? -0.915 -2.847 -15.875 1.00 94.69 191 ALA A CA 1
ATOM 1413 C C . ALA A 1 191 ? -0.956 -2.813 -14.334 1.00 94.69 191 ALA A C 1
ATOM 1415 O O . ALA A 1 191 ? 0.056 -3.055 -13.676 1.00 94.69 191 ALA A O 1
ATOM 1416 N N . THR A 1 192 ? -2.122 -2.532 -13.753 1.00 97.75 192 THR A N 1
ATOM 1417 C CA . THR A 1 192 ? -2.326 -2.399 -12.313 1.00 97.75 192 THR A CA 1
ATOM 1418 C C . THR A 1 192 ? -2.996 -3.648 -11.748 1.00 97.75 192 THR A C 1
ATOM 1420 O O . THR A 1 192 ? -4.068 -4.087 -12.175 1.00 97.75 192 THR A O 1
ATOM 1423 N N . LEU A 1 193 ? -2.360 -4.231 -10.741 1.00 98.31 193 LEU A N 1
ATOM 1424 C CA . LEU A 1 193 ? -2.802 -5.415 -10.019 1.00 98.31 193 LEU A CA 1
ATOM 1425 C C . LEU A 1 193 ? -3.251 -5.011 -8.621 1.00 98.31 193 LEU A C 1
ATOM 1427 O O . LEU A 1 193 ? -2.562 -4.245 -7.956 1.00 98.31 193 LEU A O 1
ATOM 1431 N N . THR A 1 194 ? -4.403 -5.512 -8.172 1.00 98.56 194 THR A N 1
ATOM 1432 C CA . THR A 1 194 ? -4.955 -5.157 -6.858 1.00 98.56 194 THR A CA 1
ATOM 1433 C C . THR A 1 194 ? -5.261 -6.392 -6.019 1.00 98.56 194 THR A C 1
ATOM 1435 O O . THR A 1 194 ? -6.041 -7.256 -6.430 1.00 98.56 194 THR A O 1
ATOM 1438 N N . TRP A 1 195 ? -4.713 -6.431 -4.802 1.00 98.44 195 TRP A N 1
ATOM 1439 C CA . TRP A 1 195 ? -5.045 -7.413 -3.770 1.00 98.44 195 TRP A CA 1
ATOM 1440 C C . TRP A 1 195 ? -5.836 -6.743 -2.640 1.00 98.44 195 TRP A C 1
ATOM 1442 O O . TRP A 1 195 ? -5.250 -6.006 -1.844 1.00 98.44 195 TRP A O 1
ATOM 1452 N N . PRO A 1 196 ? -7.154 -6.986 -2.531 1.00 97.81 196 PRO A N 1
ATOM 1453 C CA . PRO A 1 196 ? -7.896 -6.640 -1.328 1.00 97.81 196 PRO A CA 1
ATOM 1454 C C . PRO A 1 196 ? -7.473 -7.573 -0.187 1.00 97.81 196 PRO A C 1
ATOM 1456 O O . PRO A 1 196 ? -7.440 -8.794 -0.352 1.00 97.81 196 PRO A O 1
ATOM 1459 N N . VAL A 1 197 ? -7.154 -7.005 0.973 1.00 96.75 197 VAL A N 1
ATOM 1460 C CA . VAL A 1 197 ? -6.700 -7.752 2.149 1.00 96.75 197 VAL A CA 1
ATOM 1461 C C . VAL A 1 197 ? -7.794 -7.730 3.208 1.00 96.75 197 VAL A C 1
ATOM 1463 O O . VAL A 1 197 ? -8.043 -6.724 3.873 1.00 96.75 197 VAL A O 1
ATOM 1466 N N . THR A 1 198 ? -8.464 -8.865 3.374 1.00 96.00 198 THR A N 1
ATOM 1467 C CA . THR A 1 198 ? -9.543 -9.004 4.354 1.00 96.00 198 THR A CA 1
ATOM 1468 C C . THR A 1 198 ? -8.985 -9.220 5.760 1.00 96.00 198 THR A C 1
ATOM 1470 O O . THR A 1 198 ? -7.975 -9.892 5.967 1.00 96.00 198 THR A O 1
ATOM 1473 N N . ALA A 1 199 ? -9.696 -8.726 6.773 1.00 94.62 199 ALA A N 1
ATOM 1474 C CA . ALA A 1 199 ? -9.347 -8.976 8.167 1.00 94.62 199 ALA A CA 1
ATOM 1475 C C . ALA A 1 199 ? -9.267 -10.476 8.498 1.00 94.62 199 ALA A C 1
ATOM 1477 O O . ALA A 1 199 ? -10.180 -11.256 8.210 1.00 94.62 199 ALA A O 1
ATOM 1478 N N . GLY A 1 200 ? -8.183 -10.866 9.164 1.00 94.88 200 GLY A N 1
ATOM 1479 C CA . GLY A 1 200 ? -7.858 -12.246 9.516 1.00 94.88 200 GLY A CA 1
ATOM 1480 C C . GLY A 1 200 ? -7.243 -13.067 8.385 1.00 94.88 200 GLY A C 1
ATOM 1481 O O . GLY A 1 200 ? -6.988 -14.250 8.599 1.00 94.88 200 GLY A O 1
ATOM 1482 N N . GLU A 1 201 ? -7.008 -12.472 7.218 1.00 95.94 201 GLU A N 1
ATOM 1483 C CA . GLU A 1 201 ? -6.414 -13.141 6.062 1.00 95.94 201 GLU A CA 1
ATOM 1484 C C . GLU A 1 201 ? -5.039 -12.555 5.744 1.00 95.94 201 GLU A C 1
ATOM 1486 O O . GLU A 1 201 ? -4.716 -11.414 6.092 1.00 95.94 201 GLU A O 1
ATOM 1491 N N . SER A 1 202 ? -4.223 -13.373 5.088 1.00 95.88 202 SER A N 1
ATOM 1492 C CA . SER A 1 202 ? -3.020 -12.940 4.398 1.00 95.88 202 SER A CA 1
ATOM 1493 C C . SER A 1 202 ? -3.128 -13.324 2.930 1.00 95.88 202 SER A C 1
ATOM 1495 O O . SER A 1 202 ? -3.670 -14.375 2.578 1.00 95.88 202 SER A O 1
ATOM 1497 N N . VAL A 1 203 ? -2.622 -12.453 2.071 1.00 97.56 203 VAL A N 1
ATOM 1498 C CA . VAL A 1 203 ? -2.562 -12.651 0.629 1.00 97.56 203 VAL A CA 1
ATOM 1499 C C . VAL A 1 203 ? -1.106 -12.797 0.222 1.00 97.56 203 VAL A C 1
ATOM 1501 O O . VAL A 1 203 ? -0.233 -12.075 0.703 1.00 97.56 203 VAL A O 1
ATOM 1504 N N . ARG A 1 204 ? -0.837 -13.748 -0.673 1.00 98.00 204 ARG A N 1
ATOM 1505 C CA . ARG A 1 204 ? 0.467 -13.853 -1.324 1.00 98.00 204 ARG A CA 1
ATOM 1506 C C . ARG A 1 204 ? 0.469 -12.960 -2.552 1.00 98.00 204 ARG A C 1
ATOM 1508 O O . ARG A 1 204 ? -0.345 -13.156 -3.458 1.00 98.00 204 ARG A O 1
ATOM 1515 N N . ILE A 1 205 ? 1.410 -12.032 -2.591 1.00 98.38 205 ILE A N 1
ATOM 1516 C CA . ILE A 1 205 ? 1.629 -11.155 -3.734 1.00 98.38 205 ILE A CA 1
ATOM 1517 C C . ILE A 1 205 ? 2.572 -11.897 -4.674 1.00 98.38 205 ILE A C 1
ATOM 1519 O O . ILE A 1 205 ? 3.669 -12.304 -4.291 1.00 98.38 205 ILE A O 1
ATOM 1523 N N . THR A 1 206 ? 2.116 -12.170 -5.889 1.00 98.50 206 THR A N 1
ATOM 1524 C CA . THR A 1 206 ? 2.944 -12.737 -6.954 1.00 98.50 206 THR A CA 1
ATOM 1525 C C . THR A 1 206 ? 2.477 -12.150 -8.268 1.00 98.50 206 THR A C 1
ATOM 1527 O O . THR A 1 206 ? 1.298 -12.256 -8.605 1.00 98.50 206 THR A O 1
ATOM 1530 N N . ALA A 1 207 ? 3.392 -11.534 -9.000 1.00 98.50 207 ALA A N 1
ATOM 1531 C CA . ALA A 1 207 ? 3.129 -10.964 -10.308 1.00 98.50 207 ALA A CA 1
ATOM 1532 C C . ALA A 1 207 ? 4.346 -11.154 -11.205 1.00 98.50 207 ALA A C 1
ATOM 1534 O O . ALA A 1 207 ? 5.478 -11.003 -10.754 1.00 98.50 207 ALA A O 1
ATOM 1535 N N . VAL A 1 208 ? 4.097 -11.473 -12.469 1.00 98.50 208 VAL A N 1
ATOM 1536 C CA . VAL A 1 208 ? 5.101 -11.520 -13.527 1.00 98.50 208 VAL A CA 1
ATOM 1537 C C . VAL A 1 208 ? 4.580 -10.672 -14.675 1.00 98.50 208 VAL A C 1
ATOM 1539 O O . VAL A 1 208 ? 3.479 -10.922 -15.172 1.00 98.50 208 VAL A O 1
ATOM 1542 N N . GLY A 1 209 ? 5.351 -9.673 -15.082 1.00 97.88 209 GLY A N 1
ATOM 1543 C CA . GLY A 1 209 ? 5.076 -8.825 -16.236 1.00 97.88 209 GLY A CA 1
ATOM 1544 C C . GLY A 1 209 ? 6.215 -8.872 -17.244 1.00 97.88 209 GLY A C 1
ATOM 1545 O O . GLY A 1 209 ? 7.350 -9.191 -16.891 1.00 97.88 209 GLY A O 1
ATOM 1546 N N . THR A 1 210 ? 5.926 -8.553 -18.501 1.00 97.38 210 THR A N 1
ATOM 1547 C CA . THR A 1 210 ? 6.965 -8.365 -19.511 1.00 97.38 210 THR A CA 1
ATOM 1548 C C . THR A 1 210 ? 7.758 -7.102 -19.203 1.00 97.38 210 THR A C 1
ATOM 1550 O O . THR A 1 210 ? 7.226 -6.105 -18.712 1.00 97.38 210 THR A O 1
ATOM 1553 N N . ARG A 1 211 ? 9.056 -7.141 -19.491 1.00 96.12 211 ARG A N 1
ATOM 1554 C CA . ARG A 1 211 ? 9.954 -6.001 -19.358 1.00 96.12 211 ARG A CA 1
ATOM 1555 C C . ARG A 1 211 ? 10.032 -5.272 -20.701 1.00 96.12 211 ARG A C 1
ATOM 1557 O O . ARG A 1 211 ? 10.590 -5.826 -21.654 1.00 96.12 211 ARG A O 1
ATOM 1564 N N . PRO A 1 212 ? 9.511 -4.036 -20.823 1.00 93.06 212 PRO A N 1
ATOM 1565 C CA . PRO A 1 212 ? 9.642 -3.280 -22.059 1.00 93.06 212 PRO A CA 1
ATOM 1566 C C . PRO A 1 212 ? 11.117 -3.090 -22.404 1.00 93.06 212 PRO A C 1
ATOM 1568 O O . PRO A 1 212 ? 11.908 -2.585 -21.604 1.00 93.06 212 PRO A O 1
ATOM 1571 N N . ARG A 1 213 ? 11.509 -3.486 -23.618 1.00 87.00 213 ARG A N 1
ATOM 1572 C CA . ARG A 1 213 ? 12.883 -3.270 -24.072 1.00 87.00 213 ARG A CA 1
ATOM 1573 C C . ARG A 1 213 ? 13.127 -1.772 -24.225 1.00 87.00 213 ARG A C 1
ATOM 1575 O O . ARG A 1 213 ? 12.303 -1.082 -24.829 1.00 87.00 213 ARG A O 1
ATOM 1582 N N . PRO A 1 214 ? 14.278 -1.259 -23.769 1.00 81.56 214 PRO A N 1
ATOM 1583 C CA . PRO A 1 214 ? 14.576 0.149 -23.926 1.00 81.56 214 PRO A CA 1
ATOM 1584 C C . PRO A 1 214 ? 14.656 0.501 -25.419 1.00 81.56 214 PRO A C 1
ATOM 1586 O O . PRO A 1 214 ? 15.515 -0.004 -26.150 1.00 81.56 214 PRO A O 1
ATOM 1589 N N . LEU A 1 215 ? 13.759 1.381 -25.877 1.00 76.44 215 LEU A N 1
ATOM 1590 C CA . LEU A 1 215 ? 13.596 1.747 -27.293 1.00 76.44 215 LEU A CA 1
ATOM 1591 C C . LEU A 1 215 ? 14.890 2.277 -27.932 1.00 76.44 215 LEU A C 1
ATOM 1593 O O . LEU A 1 215 ? 15.089 2.122 -29.138 1.00 76.44 215 LEU A O 1
ATOM 1597 N N . TRP A 1 216 ? 15.812 2.835 -27.138 1.00 72.50 216 TRP A N 1
ATOM 1598 C CA . TRP A 1 216 ? 17.111 3.296 -27.633 1.00 72.50 216 TRP A CA 1
ATOM 1599 C C . TRP A 1 216 ? 17.942 2.172 -28.264 1.00 72.50 216 TRP A C 1
ATOM 1601 O O . TRP A 1 216 ? 18.684 2.438 -29.205 1.00 72.50 216 TRP A O 1
ATOM 1611 N N . ARG A 1 217 ? 17.798 0.911 -27.823 1.00 68.94 217 ARG A N 1
ATOM 1612 C CA . ARG A 1 217 ? 18.492 -0.227 -28.454 1.00 68.94 217 ARG A CA 1
ATOM 1613 C C . ARG A 1 217 ? 17.969 -0.489 -29.866 1.00 68.94 217 ARG A C 1
ATOM 161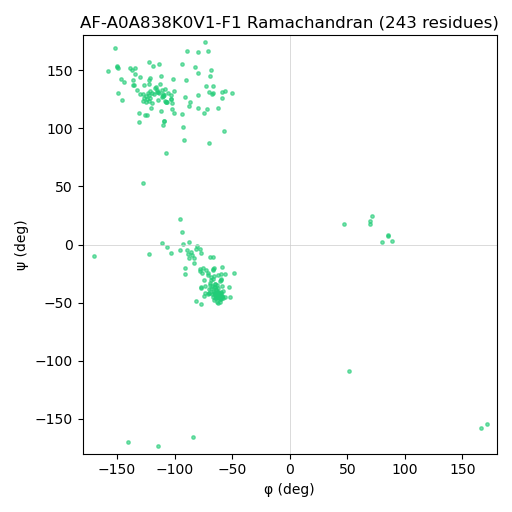5 O O . ARG A 1 217 ? 18.751 -0.801 -30.761 1.00 68.94 217 ARG A O 1
ATOM 1622 N N . VAL A 1 218 ? 16.667 -0.297 -30.082 1.00 69.31 218 VAL A N 1
ATOM 1623 C CA . VAL A 1 218 ? 16.041 -0.413 -31.407 1.00 69.31 218 VAL A CA 1
ATOM 1624 C C . VAL A 1 218 ? 16.466 0.760 -32.296 1.00 69.31 218 VAL A C 1
ATOM 1626 O O . VAL A 1 218 ? 16.843 0.558 -33.451 1.00 69.31 218 VAL A O 1
ATOM 1629 N N . ALA A 1 219 ? 16.501 1.976 -31.743 1.00 71.25 219 ALA A N 1
ATOM 1630 C CA . ALA A 1 219 ? 16.970 3.162 -32.456 1.00 71.25 219 ALA A CA 1
ATOM 1631 C C . ALA A 1 219 ? 18.460 3.071 -32.840 1.00 71.25 219 ALA A C 1
ATOM 1633 O O . ALA A 1 219 ? 18.824 3.398 -33.969 1.00 71.25 219 ALA A O 1
ATOM 1634 N N . ALA A 1 220 ? 19.319 2.571 -31.946 1.00 70.25 220 ALA A N 1
ATOM 1635 C CA . ALA A 1 220 ? 20.743 2.376 -32.209 1.00 70.25 220 ALA A CA 1
ATOM 1636 C C . ALA A 1 220 ? 20.984 1.341 -33.321 1.00 70.25 220 ALA A C 1
ATOM 1638 O O . ALA A 1 220 ? 21.789 1.583 -34.221 1.00 70.25 220 ALA A O 1
ATOM 1639 N N . ALA A 1 221 ? 20.242 0.228 -33.318 1.00 69.00 221 ALA A N 1
ATOM 1640 C CA . ALA A 1 221 ? 20.307 -0.760 -34.395 1.00 69.00 221 ALA A CA 1
ATOM 1641 C C . ALA A 1 221 ? 19.872 -0.163 -35.750 1.00 69.00 221 ALA A C 1
ATOM 1643 O O . ALA A 1 221 ? 20.529 -0.387 -36.770 1.00 69.00 221 ALA A O 1
ATOM 1644 N N . GLY A 1 222 ? 18.815 0.659 -35.757 1.00 70.94 222 GLY A N 1
ATOM 1645 C CA . GLY A 1 222 ? 18.362 1.380 -36.949 1.00 70.94 222 GLY A CA 1
ATOM 1646 C C . GLY A 1 222 ? 19.389 2.388 -37.477 1.00 70.94 222 GLY A C 1
ATOM 1647 O O . GLY A 1 222 ? 19.638 2.441 -38.682 1.00 70.94 222 GLY A O 1
ATOM 1648 N N . ALA A 1 223 ? 20.039 3.147 -36.590 1.00 72.19 223 ALA A N 1
ATOM 1649 C CA . ALA A 1 223 ? 21.053 4.134 -36.962 1.00 72.19 223 ALA A CA 1
ATOM 1650 C C . ALA A 1 223 ? 22.290 3.490 -37.616 1.00 72.19 223 ALA A C 1
ATOM 1652 O O . ALA A 1 223 ? 22.782 3.988 -38.630 1.00 72.19 223 ALA A O 1
ATOM 1653 N N . VAL A 1 224 ? 22.758 2.351 -37.092 1.00 74.06 224 VAL A N 1
ATOM 1654 C CA . VAL A 1 224 ? 23.877 1.596 -37.686 1.00 74.06 224 VAL A CA 1
ATOM 1655 C C . VAL A 1 224 ? 23.499 1.043 -39.064 1.00 74.06 224 VAL A C 1
ATOM 1657 O O . VAL A 1 224 ? 24.279 1.170 -40.010 1.00 74.06 224 VAL A O 1
ATOM 1660 N N . GLY A 1 225 ? 22.286 0.497 -39.213 1.00 73.88 225 GLY A N 1
ATOM 1661 C CA . GLY A 1 225 ? 21.775 0.043 -40.510 1.00 73.88 225 GLY A CA 1
ATOM 1662 C C . GLY A 1 225 ? 21.692 1.173 -41.544 1.00 73.88 225 GLY A C 1
ATOM 1663 O O . GLY A 1 225 ? 22.120 1.002 -42.687 1.00 73.88 225 GLY A O 1
ATOM 1664 N N . GLY A 1 226 ? 21.220 2.354 -41.130 1.00 76.75 226 GLY A N 1
ATOM 1665 C CA . GLY A 1 226 ? 21.164 3.551 -41.972 1.00 76.75 226 GLY A CA 1
ATOM 1666 C C . GLY A 1 226 ? 22.546 4.031 -42.426 1.00 76.75 226 GLY A C 1
ATOM 1667 O O . GLY A 1 226 ? 22.750 4.285 -43.614 1.00 76.75 226 GLY A O 1
ATOM 1668 N N . LEU A 1 227 ? 23.522 4.092 -41.514 1.00 79.44 227 LEU A N 1
ATOM 1669 C CA . LEU A 1 227 ? 24.898 4.487 -41.837 1.00 79.44 227 LEU A CA 1
ATOM 1670 C C . LEU A 1 227 ? 25.575 3.507 -42.804 1.00 79.44 227 LEU A C 1
ATOM 1672 O O . LEU A 1 227 ? 26.236 3.942 -43.748 1.00 79.44 227 LEU A O 1
ATOM 1676 N N . LEU A 1 228 ? 25.372 2.197 -42.625 1.00 81.62 228 LEU A N 1
ATOM 1677 C CA . LEU A 1 228 ? 25.889 1.184 -43.549 1.00 81.62 228 LEU A CA 1
ATOM 1678 C C . LEU A 1 228 ? 25.261 1.309 -44.941 1.00 81.62 228 LEU A C 1
ATOM 1680 O O . LEU A 1 228 ? 25.981 1.251 -45.938 1.00 81.62 228 LEU A O 1
ATOM 1684 N N . ALA A 1 229 ? 23.950 1.541 -45.031 1.00 82.81 229 ALA A N 1
ATOM 1685 C CA . ALA A 1 229 ? 23.280 1.749 -46.313 1.00 82.81 229 ALA A CA 1
ATOM 1686 C C . ALA A 1 229 ? 23.825 2.985 -47.050 1.00 82.81 229 ALA A C 1
ATOM 1688 O O . ALA A 1 229 ? 24.119 2.907 -48.246 1.00 82.81 229 ALA A O 1
ATOM 1689 N N . VAL A 1 230 ? 24.034 4.100 -46.339 1.00 84.31 230 VAL A N 1
ATOM 1690 C CA . VAL A 1 230 ? 24.631 5.324 -46.902 1.00 84.31 230 VAL A CA 1
ATOM 1691 C C . VAL A 1 230 ? 26.076 5.087 -47.346 1.00 84.31 230 VAL A C 1
ATOM 1693 O O . VAL A 1 230 ? 26.447 5.506 -48.443 1.00 84.31 230 VAL A O 1
ATOM 1696 N N . ALA A 1 231 ? 26.883 4.378 -46.553 1.00 86.38 231 ALA A N 1
ATOM 1697 C CA . ALA A 1 231 ? 28.259 4.047 -46.914 1.00 86.38 231 ALA A CA 1
ATOM 1698 C C . ALA A 1 231 ? 28.326 3.163 -48.171 1.00 86.38 231 ALA A C 1
ATOM 1700 O O . ALA A 1 231 ? 29.105 3.445 -49.081 1.00 86.38 231 ALA A O 1
ATOM 1701 N N . VAL A 1 232 ? 27.470 2.138 -48.270 1.00 88.88 232 VAL A N 1
ATOM 1702 C CA . VAL A 1 232 ? 27.385 1.259 -49.449 1.00 88.88 232 VAL A CA 1
ATOM 1703 C C . VAL 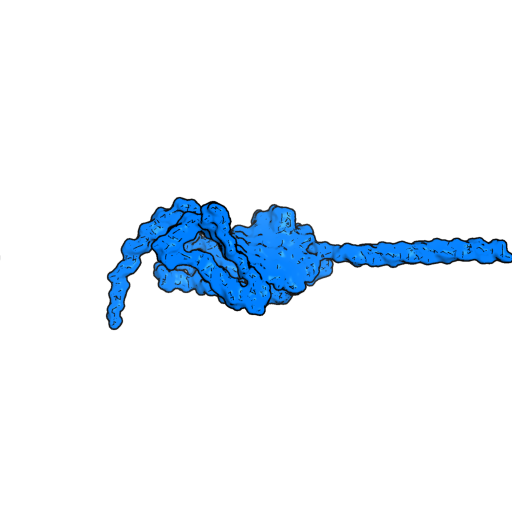A 1 232 ? 26.928 2.036 -50.686 1.00 88.88 232 VAL A C 1
ATOM 1705 O O . VAL A 1 232 ? 27.537 1.901 -51.749 1.00 88.88 232 VAL A O 1
ATOM 1708 N N . LEU A 1 233 ? 25.911 2.895 -50.562 1.00 88.19 233 LEU A N 1
ATOM 1709 C CA . LEU A 1 233 ? 25.462 3.776 -51.646 1.00 88.19 233 LEU A CA 1
ATOM 1710 C C . LEU A 1 233 ? 26.570 4.735 -52.096 1.00 88.19 233 LEU A C 1
ATOM 1712 O O . LEU A 1 233 ? 26.824 4.855 -53.295 1.00 88.19 233 LEU A O 1
ATOM 1716 N N . GLY A 1 234 ? 27.272 5.366 -51.153 1.00 90.62 234 GLY A N 1
ATOM 1717 C CA . GLY A 1 234 ? 28.416 6.230 -51.437 1.00 90.62 234 GLY A CA 1
ATOM 1718 C C . GLY A 1 234 ? 29.528 5.491 -52.185 1.00 90.62 234 GLY A C 1
ATOM 1719 O O . GLY A 1 234 ? 30.031 5.986 -53.195 1.00 90.62 234 GLY A O 1
ATOM 1720 N N . LEU A 1 235 ? 29.850 4.266 -51.760 1.00 89.88 235 LEU A N 1
ATOM 1721 C CA . LEU A 1 235 ? 30.880 3.428 -52.378 1.00 89.88 235 LEU A CA 1
ATOM 1722 C C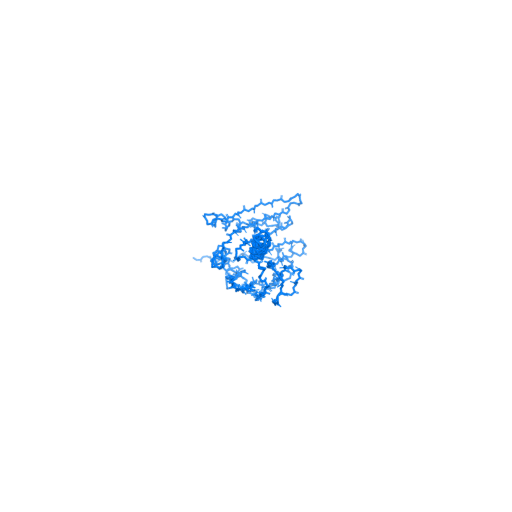 . LEU A 1 235 ? 30.482 2.956 -53.790 1.00 89.88 235 LEU A C 1
ATOM 1724 O O . LEU A 1 235 ? 31.316 2.943 -54.699 1.00 89.88 235 LEU A O 1
ATOM 1728 N N . LEU A 1 236 ? 29.203 2.628 -54.007 1.00 88.06 236 LEU A N 1
ATOM 1729 C CA . LEU A 1 236 ? 28.653 2.282 -55.324 1.00 88.06 236 LEU A CA 1
ATOM 1730 C C . LEU A 1 236 ? 28.673 3.475 -56.291 1.00 88.06 236 LEU A C 1
ATOM 1732 O O . LEU A 1 236 ? 29.046 3.318 -57.457 1.00 88.06 236 LEU A O 1
ATOM 1736 N N . VAL A 1 237 ? 28.308 4.672 -55.820 1.00 88.06 237 VAL A N 1
ATOM 1737 C CA . VAL A 1 237 ? 28.361 5.908 -56.620 1.00 88.06 237 VAL A CA 1
ATOM 1738 C C . VAL A 1 237 ? 29.806 6.270 -56.966 1.00 88.06 237 VAL A C 1
ATOM 1740 O O . VAL A 1 237 ? 30.088 6.630 -58.111 1.00 88.06 237 VAL A O 1
ATOM 1743 N N . TRP A 1 238 ? 30.734 6.120 -56.018 1.00 86.75 238 TRP A N 1
ATOM 1744 C CA . TRP A 1 238 ? 32.155 6.383 -56.237 1.00 86.75 238 TRP A CA 1
ATOM 1745 C C . TRP A 1 238 ? 32.773 5.415 -57.258 1.00 86.75 238 TRP A C 1
ATOM 1747 O O . TRP A 1 238 ? 33.388 5.862 -58.228 1.00 86.75 238 TRP A O 1
ATOM 1757 N N . ARG A 1 239 ? 32.505 4.105 -57.140 1.00 89.62 239 ARG A N 1
ATOM 1758 C CA . ARG A 1 239 ? 32.942 3.099 -58.129 1.00 89.62 239 ARG A CA 1
ATOM 1759 C C . ARG A 1 239 ? 32.431 3.386 -59.542 1.00 89.62 239 ARG A C 1
ATOM 1761 O O . ARG A 1 239 ? 33.179 3.227 -60.502 1.00 89.62 239 ARG A O 1
ATOM 1768 N N . ARG A 1 240 ? 31.180 3.839 -59.689 1.00 86.69 240 ARG A N 1
ATOM 1769 C CA . ARG A 1 240 ? 30.614 4.197 -61.005 1.00 86.69 240 ARG A CA 1
ATOM 1770 C C . ARG A 1 240 ? 31.278 5.421 -61.637 1.00 86.69 240 ARG A C 1
ATOM 1772 O O . ARG A 1 240 ? 31.315 5.504 -62.861 1.00 86.69 240 ARG A O 1
ATOM 1779 N N . ARG A 1 241 ? 31.778 6.366 -60.833 1.00 83.19 241 ARG A N 1
ATOM 1780 C CA . ARG A 1 241 ? 32.495 7.549 -61.337 1.00 83.19 241 ARG A CA 1
ATOM 1781 C C . ARG A 1 241 ? 33.926 7.220 -61.765 1.00 83.19 241 ARG A C 1
ATOM 1783 O O . ARG A 1 241 ? 34.362 7.749 -62.778 1.00 83.19 241 ARG A O 1
ATOM 1790 N N . GLY A 1 242 ? 34.611 6.319 -61.059 1.00 77.75 242 GLY A N 1
ATOM 1791 C CA . GLY A 1 242 ? 35.977 5.903 -61.404 1.00 77.75 242 GLY A CA 1
ATOM 1792 C C . GLY A 1 242 ? 36.097 5.092 -62.700 1.00 77.75 242 GLY A C 1
ATOM 1793 O O . GLY A 1 242 ? 37.116 5.175 -63.362 1.00 77.75 242 GLY A O 1
ATOM 1794 N N . ALA A 1 243 ? 35.060 4.350 -63.105 1.00 75.50 243 ALA A N 1
ATOM 1795 C CA . ALA A 1 243 ? 35.081 3.543 -64.334 1.00 75.50 243 ALA A CA 1
ATOM 1796 C C . ALA A 1 243 ? 34.812 4.336 -65.635 1.00 75.50 243 ALA A C 1
ATOM 1798 O O . ALA A 1 243 ? 34.751 3.742 -66.708 1.00 75.50 243 ALA A O 1
ATOM 1799 N N . ARG A 1 244 ? 34.564 5.650 -65.545 1.00 68.81 244 ARG A N 1
ATOM 1800 C CA . ARG A 1 244 ? 34.293 6.537 -66.696 1.00 68.81 244 ARG A CA 1
ATOM 1801 C C . ARG A 1 244 ? 35.414 7.550 -66.966 1.00 68.81 244 ARG A C 1
ATOM 1803 O O . ARG A 1 244 ? 35.246 8.381 -67.854 1.00 68.81 244 ARG A O 1
ATOM 1810 N N . ALA A 1 245 ? 36.487 7.504 -66.183 1.00 57.25 245 ALA A N 1
ATOM 1811 C CA . ALA A 1 245 ? 37.729 8.235 -66.417 1.00 57.25 245 ALA A CA 1
ATOM 1812 C C . ALA A 1 245 ? 38.756 7.271 -67.019 1.00 57.25 245 ALA A C 1
ATOM 1814 O O . ALA A 1 245 ? 39.537 7.730 -67.876 1.00 57.25 245 ALA A O 1
#

pLDDT: mean 88.96, std 14.38, range [34.66, 98.56]

Solvent-accessible surface area (backbone atoms only — not comparable to full-atom values): 12990 Å² total; per-residue (Å²): 142,83,83,87,83,74,76,79,80,67,60,59,67,63,64,70,60,50,72,73,84,31,42,36,38,37,40,36,40,36,42,39,43,66,86,44,22,36,37,44,35,40,36,43,34,35,32,39,66,38,51,52,53,29,47,77,71,75,43,64,96,57,51,63,61,54,49,29,27,64,70,42,32,87,80,65,32,46,65,47,79,47,72,48,97,84,52,27,40,35,40,31,33,34,34,76,34,77,34,38,69,48,43,26,51,53,36,41,51,48,34,63,52,65,54,44,76,34,41,53,55,56,44,49,37,46,52,46,77,60,93,57,34,38,37,41,40,36,36,37,28,37,35,60,37,75,49,40,44,82,75,77,37,52,50,70,55,50,30,46,54,48,54,77,39,67,26,66,48,37,39,38,38,40,35,44,68,25,59,69,75,46,65,62,48,89,40,76,54,91,44,36,34,35,40,78,49,50,60,59,34,72,46,67,45,39,39,31,22,37,33,58,74,67,62,65,61,57,50,52,55,50,51,54,53,51,51,52,53,51,51,51,50,51,50,54,54,50,55,62,56,64,77,76,113

Sequence (245 aa):
MRRFRGAQALVWPLCAVLLAGCQLRVGVDVDIEADGAGRLRVGVAADRALLRRAAEAGADPLADVATAGRRLAPDGWVTTDQTAADGSRTVAIAVDFADPAELESLTADLSGALDADEVRLLEPLQLTLTDDEIQVTGGAGLVPTRAVADYGLTRQRAVRLLRDSQALDYRVHLHLPGDIVSTSAPVRDEATLTWPVTAGESVRITAVGTRPRPLWRVAAAGAVGGLLAVAVLGLLVWRRRGARA